Protein AF-A0A5N6U3B6-F1 (afdb_monomer)

Organism: Aspergillus avenaceus (NCBI:txid36643)

Radius of gyration: 24.46 Å; Cα contacts (8 Å, |Δi|>4): 211; chains: 1; bounding box: 60×45×74 Å

Secondary structure (DSSP, 8-state):
----SS--SPPP-SS-BSEEEEEEEEEEEEEEEE---STT---EEEEEEEEEEEEEEEE-B-B-HHHHHHHHHHHHHHHHHTTT--HHHHHHHHHHHHTTS--SHHHHHHTT-B-EEEEE---TTGGGS-SS--HHHHHHHHHTTSEEEEEPB--S--TTTTTHHHHHHHTTT-----------PPP-HHHHHHH-

Foldseek 3Di:
DPAPPDQQAADDFLADAAKGKDKDQDDKDKDWDFDPDDPPDGDIDIDIDSPDMDMDMDWGFYWDPVLVVVVVVLVVVLLVVCVPHDPVVSNVSSNVSCPVRDRDPLVCVVVRTGDWDKDQPDDPCPVVDDPDDDSVSSSVCCVVVRIPIHGHIHPDDDPCPPVVVVVVVVPPPDPDDDRDDPPPPPDDVVVVVVVD

Sequence (196 aa):
MAVKSRIEGRPLRKCPVLLRQTSFLALEETIQFRVDSVPGEDYSVTGRHKARFGEIKERGAAVTPKARELYDHLLAVCMTRTIGVDPKEVDAIVGDVLRQYPDDWRELRQQGLIDCEFRCIKRKGIDSLPRKGTPSLLEQLTAEGFVEATPVTYEDFLPSSAAGIFQSNLRAECQVETGLNLQHGNADPKGFERAS

Mean predicted aligned error: 12.91 Å

Solvent-accessible surface area (backbone atoms only — not comparable to full-atom values): 12235 Å² total; per-residue (Å²): 133,78,70,62,96,62,82,49,58,75,73,91,58,90,49,51,57,41,73,38,50,36,71,35,78,63,48,78,43,79,43,74,43,79,49,97,54,68,97,90,52,94,49,66,49,80,48,75,42,84,78,43,69,41,76,51,78,49,72,17,23,25,59,30,71,68,33,48,52,55,51,53,51,44,50,50,54,36,55,66,70,39,66,95,51,58,77,75,56,38,57,52,50,44,44,60,52,52,62,76,50,75,62,42,73,65,60,28,49,76,72,52,29,41,44,64,50,78,42,79,76,50,75,82,69,58,89,78,50,74,92,74,78,51,77,68,49,56,53,47,34,38,74,73,57,34,29,46,77,43,67,35,73,34,84,80,79,64,89,64,71,71,61,56,69,61,57,69,66,54,63,80,81,52,99,66,98,70,77,91,73,82,70,77,72,80,82,55,64,69,64,51,63,75,72,107

InterPro domains:
  IPR009770 2-oxoadipate dioxygenase/decarboxylase [PF07063] (1-169)
  IPR009770 2-oxoadipate dioxygenase/decarboxylase [SM01150] (1-170)

pLDDT: mean 74.29, std 18.75, range [26.7, 96.19]

Structure (mmCIF, N/CA/C/O backbone):
data_AF-A0A5N6U3B6-F1
#
_entry.id   AF-A0A5N6U3B6-F1
#
loop_
_atom_site.group_PDB
_atom_site.id
_atom_site.type_symbol
_atom_site.label_atom_id
_atom_site.label_alt_id
_atom_site.label_comp_id
_atom_site.label_asym_id
_atom_site.label_entity_id
_atom_site.label_seq_id
_atom_site.pdbx_PDB_ins_code
_atom_site.Cartn_x
_atom_site.Cartn_y
_atom_site.Cartn_z
_atom_site.occupancy
_atom_site.B_iso_or_equiv
_atom_site.auth_seq_id
_atom_site.auth_comp_id
_atom_site.auth_asym_id
_atom_site.auth_atom_id
_atom_site.pdbx_PDB_model_num
ATOM 1 N N . MET A 1 1 ? -2.921 3.520 -28.887 1.00 38.97 1 MET A N 1
ATOM 2 C CA . MET A 1 1 ? -2.077 3.424 -27.677 1.00 38.97 1 MET A CA 1
ATOM 3 C C . MET A 1 1 ? -1.724 1.964 -27.461 1.00 38.97 1 MET A C 1
ATOM 5 O O . MET A 1 1 ? -2.614 1.183 -27.157 1.00 38.97 1 MET A O 1
ATOM 9 N N . ALA A 1 2 ? -0.469 1.576 -27.692 1.00 33.97 2 ALA A N 1
ATOM 10 C CA . ALA A 1 2 ? 0.001 0.240 -27.341 1.00 33.97 2 ALA A CA 1
ATOM 11 C C . ALA A 1 2 ? 0.355 0.249 -25.848 1.00 33.97 2 ALA A C 1
ATOM 13 O O . ALA A 1 2 ? 1.408 0.742 -25.451 1.00 33.97 2 ALA A O 1
ATOM 14 N N . VAL A 1 3 ? -0.577 -0.210 -25.016 1.00 35.28 3 VAL A N 1
ATOM 15 C CA . VAL A 1 3 ? -0.338 -0.406 -23.583 1.00 35.28 3 VAL A CA 1
ATOM 16 C C . VAL A 1 3 ? 0.552 -1.641 -23.450 1.00 35.28 3 VAL A C 1
ATOM 18 O O . VAL A 1 3 ? 0.245 -2.677 -24.042 1.00 35.28 3 VAL A O 1
ATOM 21 N N . LYS A 1 4 ? 1.679 -1.536 -22.729 1.00 41.84 4 LYS A N 1
ATOM 22 C CA . LYS A 1 4 ? 2.507 -2.707 -22.393 1.00 41.84 4 LYS A CA 1
ATOM 23 C C . LYS A 1 4 ? 1.590 -3.770 -21.777 1.00 41.84 4 LYS A C 1
ATOM 25 O O . LYS A 1 4 ? 0.790 -3.466 -20.901 1.00 41.84 4 LYS A O 1
ATOM 30 N N . SER A 1 5 ? 1.711 -5.014 -22.228 1.00 39.12 5 SER A N 1
ATOM 31 C CA . SER A 1 5 ? 0.836 -6.143 -21.872 1.00 39.12 5 SER A CA 1
ATOM 32 C C . SER A 1 5 ? 0.892 -6.571 -20.399 1.00 39.12 5 SER A C 1
ATOM 34 O O . SER A 1 5 ? 0.280 -7.571 -20.032 1.00 39.12 5 SER A O 1
ATOM 36 N N . ARG A 1 6 ? 1.628 -5.848 -19.551 1.00 46.31 6 ARG A N 1
ATOM 37 C CA . ARG A 1 6 ? 1.833 -6.176 -18.146 1.00 46.31 6 ARG A CA 1
ATOM 38 C C . ARG A 1 6 ? 1.572 -4.936 -17.302 1.00 46.31 6 ARG A C 1
ATOM 40 O O . ARG A 1 6 ? 2.293 -3.950 -17.419 1.00 46.31 6 ARG A O 1
ATOM 47 N N . ILE A 1 7 ? 0.533 -5.000 -16.469 1.00 50.19 7 ILE A N 1
ATOM 48 C CA . ILE A 1 7 ? 0.328 -4.037 -15.387 1.00 50.19 7 ILE A CA 1
ATOM 49 C C . ILE A 1 7 ? 1.425 -4.338 -14.371 1.00 50.19 7 ILE A C 1
ATOM 51 O O . ILE A 1 7 ? 1.348 -5.317 -13.632 1.00 50.19 7 ILE A O 1
ATOM 55 N N . GLU A 1 8 ? 2.486 -3.540 -14.391 1.00 48.75 8 GLU A N 1
ATOM 56 C CA . GLU A 1 8 ? 3.484 -3.573 -13.332 1.00 48.75 8 GLU A CA 1
ATOM 57 C C . GLU A 1 8 ? 2.790 -3.111 -12.046 1.00 48.75 8 GLU A C 1
ATOM 59 O O . GLU A 1 8 ? 2.158 -2.058 -12.003 1.00 48.75 8 GLU A O 1
ATOM 64 N N . GLY A 1 9 ? 2.807 -3.942 -11.008 1.00 51.03 9 GLY A N 1
ATOM 65 C CA . GLY A 1 9 ? 2.191 -3.598 -9.735 1.00 51.03 9 GLY A CA 1
ATOM 66 C C . GLY A 1 9 ? 1.574 -4.787 -9.021 1.00 51.03 9 GLY A C 1
ATOM 67 O O . GLY A 1 9 ? 1.361 -5.858 -9.578 1.00 51.03 9 GLY A O 1
ATOM 68 N N . ARG A 1 10 ? 1.293 -4.576 -7.738 1.00 60.94 10 ARG A N 1
ATOM 69 C CA . ARG A 1 10 ? 0.672 -5.575 -6.865 1.00 60.94 10 ARG A CA 1
ATOM 70 C C . ARG A 1 10 ? -0.648 -6.094 -7.438 1.00 60.94 10 ARG A C 1
ATOM 72 O O . ARG A 1 10 ? -1.320 -5.331 -8.139 1.00 60.94 10 ARG A O 1
ATOM 79 N N . PRO A 1 11 ? -1.063 -7.323 -7.091 1.00 69.94 11 PRO A N 1
ATOM 80 C CA . PRO A 1 11 ? -2.419 -7.789 -7.352 1.00 69.94 11 PRO A CA 1
ATOM 81 C C . PRO A 1 11 ? -3.445 -6.807 -6.772 1.00 69.94 11 PRO A C 1
ATOM 83 O O . PRO A 1 11 ? -3.157 -6.070 -5.824 1.00 69.94 11 PRO A O 1
ATOM 86 N N . LEU A 1 12 ? -4.636 -6.782 -7.371 1.00 79.12 12 LEU A N 1
ATOM 87 C CA . LEU A 1 12 ? -5.741 -5.962 -6.884 1.00 79.12 12 LEU A CA 1
ATOM 88 C C . LEU A 1 12 ? -6.106 -6.387 -5.452 1.00 79.12 12 LEU A C 1
ATOM 90 O O . LEU A 1 12 ? -6.156 -7.580 -5.151 1.00 79.12 12 LEU A O 1
ATOM 94 N N . ARG A 1 13 ? -6.352 -5.407 -4.584 1.00 85.81 13 ARG A N 1
ATOM 95 C CA . ARG A 1 13 ? -6.681 -5.593 -3.166 1.00 85.81 13 ARG A CA 1
ATOM 96 C C . ARG A 1 13 ? -7.999 -4.904 -2.847 1.00 85.81 13 ARG A C 1
ATOM 98 O O . ARG A 1 13 ? -8.288 -3.862 -3.432 1.00 85.81 13 ARG A O 1
ATOM 105 N N . LYS A 1 14 ? -8.772 -5.452 -1.910 1.00 90.94 14 LYS A N 1
ATOM 106 C CA . LYS A 1 14 ? -9.973 -4.788 -1.378 1.00 90.94 14 LYS A CA 1
ATOM 107 C C . LYS A 1 14 ? -9.605 -3.556 -0.560 1.00 90.94 14 LYS A C 1
ATOM 109 O O . LYS A 1 14 ? -10.331 -2.567 -0.598 1.00 90.94 14 LYS A O 1
ATOM 114 N N . CYS A 1 15 ? -8.474 -3.621 0.140 1.00 92.69 15 CYS A N 1
ATOM 115 C CA . CYS A 1 15 ? -7.907 -2.530 0.915 1.00 92.69 15 CYS A CA 1
ATOM 116 C C . CYS A 1 15 ? -6.560 -2.122 0.291 1.00 92.69 15 CYS A C 1
ATOM 118 O O . CYS A 1 15 ? -5.513 -2.674 0.656 1.00 92.69 15 CYS A O 1
ATOM 120 N N . PRO A 1 16 ? -6.548 -1.199 -0.693 1.00 92.06 16 PRO A N 1
ATOM 121 C CA . PRO A 1 16 ? -5.307 -0.706 -1.275 1.00 92.06 16 PRO A CA 1
ATOM 122 C C . PRO A 1 16 ? -4.440 -0.031 -0.207 1.00 92.06 16 PRO A C 1
ATOM 124 O O . PRO A 1 16 ? -4.918 0.811 0.546 1.00 92.06 16 PRO A O 1
ATOM 127 N N . VAL A 1 17 ? -3.150 -0.361 -0.172 1.00 91.50 17 VAL A N 1
ATOM 128 C CA . VAL A 1 17 ? -2.141 0.246 0.719 1.00 91.50 17 VAL A CA 1
ATOM 129 C C . VAL A 1 17 ? -0.970 0.754 -0.115 1.00 91.50 17 VAL A C 1
ATOM 131 O O . VAL A 1 17 ? -0.696 0.171 -1.161 1.00 91.50 17 VAL A O 1
ATOM 134 N N . LEU A 1 18 ? -0.231 1.774 0.318 1.00 90.12 18 LEU A N 1
ATOM 135 C CA . LEU A 1 18 ? 0.862 2.411 -0.435 1.00 90.12 18 LEU A CA 1
ATOM 136 C C . LEU A 1 18 ? 0.406 2.892 -1.833 1.00 90.12 18 LEU A C 1
ATOM 138 O O . LEU A 1 18 ? -0.645 3.503 -1.971 1.00 90.12 18 LEU A O 1
ATOM 142 N N . LEU A 1 19 ? 1.183 2.608 -2.882 1.00 86.75 19 LEU A N 1
ATOM 143 C CA . LEU A 1 19 ? 0.948 3.053 -4.256 1.00 86.75 19 LEU A CA 1
ATOM 144 C C . LEU A 1 19 ? 1.057 1.883 -5.248 1.00 86.75 19 LEU A C 1
ATOM 146 O O . LEU A 1 19 ? 1.952 1.042 -5.131 1.00 86.75 19 LEU A O 1
ATOM 150 N N . ARG A 1 20 ? 0.177 1.804 -6.244 1.00 81.88 20 ARG A N 1
ATOM 151 C CA . ARG A 1 20 ? 0.368 0.963 -7.439 1.00 81.88 20 ARG A CA 1
ATOM 152 C C . ARG A 1 20 ? 0.643 1.881 -8.618 1.00 81.88 20 ARG A C 1
ATOM 154 O O . ARG A 1 20 ? -0.017 2.906 -8.751 1.00 81.88 20 ARG A O 1
ATOM 161 N N . GLN A 1 21 ? 1.616 1.538 -9.452 1.00 75.31 21 GLN A N 1
ATOM 162 C CA . GLN A 1 21 ? 1.947 2.359 -10.608 1.00 75.31 21 GLN A CA 1
ATOM 163 C C . GLN A 1 21 ? 2.431 1.505 -11.770 1.00 75.31 21 GLN A C 1
ATOM 165 O O . GLN A 1 21 ? 3.143 0.529 -11.552 1.00 75.31 21 GLN A O 1
ATOM 170 N N . THR A 1 22 ? 2.082 1.909 -12.987 1.00 69.81 22 THR A N 1
ATOM 171 C CA . THR A 1 22 ? 2.588 1.291 -14.215 1.00 69.81 22 THR A CA 1
ATOM 172 C C . THR A 1 22 ? 2.979 2.367 -15.218 1.00 69.81 22 THR A C 1
ATOM 174 O O . THR A 1 22 ? 2.373 3.441 -15.272 1.00 69.81 22 THR A O 1
ATOM 177 N N . SER A 1 23 ? 3.996 2.066 -16.024 1.00 70.62 23 SER A N 1
ATOM 178 C CA . SER A 1 23 ? 4.506 2.958 -17.065 1.00 70.62 23 SER A CA 1
ATOM 179 C C . SER A 1 23 ? 4.053 2.521 -18.459 1.00 70.62 23 SER A C 1
ATOM 181 O O . SER A 1 23 ? 3.777 1.345 -18.713 1.00 70.62 23 SER A O 1
ATOM 183 N N . PHE A 1 24 ? 3.987 3.465 -19.393 1.00 68.50 24 PHE A N 1
ATOM 184 C CA . PHE A 1 24 ? 3.742 3.194 -20.807 1.00 68.50 24 PHE A CA 1
ATOM 185 C C . PHE A 1 24 ? 4.576 4.123 -21.690 1.00 68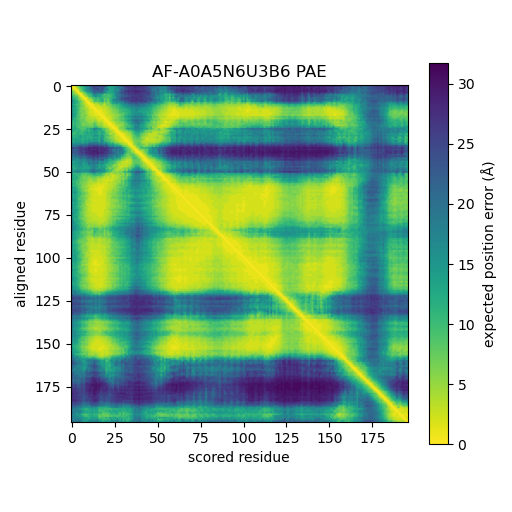.50 24 PHE A C 1
ATOM 187 O O . PHE A 1 24 ? 4.946 5.227 -21.288 1.00 68.50 24 PHE A O 1
ATOM 194 N N . LEU A 1 25 ? 4.889 3.671 -22.907 1.00 65.75 25 LEU A N 1
ATOM 195 C CA . LEU A 1 25 ? 5.570 4.509 -23.891 1.00 65.75 25 LEU A CA 1
ATOM 196 C C . LEU A 1 25 ? 4.601 5.606 -24.341 1.00 65.75 25 LEU A C 1
ATOM 198 O O . LEU A 1 25 ? 3.570 5.303 -24.944 1.00 65.75 25 LEU A O 1
ATOM 202 N N . ALA A 1 26 ? 4.913 6.861 -24.019 1.00 65.06 26 ALA A N 1
ATOM 203 C CA . ALA A 1 26 ? 4.040 7.985 -24.332 1.00 65.06 26 ALA A CA 1
ATOM 204 C C . ALA A 1 26 ? 4.321 8.542 -25.730 1.00 65.06 26 ALA A C 1
ATOM 206 O O . ALA A 1 26 ? 3.384 8.741 -26.501 1.00 65.06 26 ALA A O 1
ATOM 207 N N . LEU A 1 27 ? 5.593 8.781 -26.067 1.00 69.00 27 LEU A N 1
ATOM 208 C CA . LEU A 1 27 ? 5.967 9.369 -27.352 1.00 69.00 27 LEU A CA 1
ATOM 209 C C . LEU A 1 27 ? 7.404 8.999 -27.750 1.00 69.00 27 LEU A C 1
ATOM 211 O O . LEU A 1 27 ? 8.298 8.952 -26.904 1.00 69.00 27 LEU A O 1
ATOM 215 N N . GLU A 1 28 ? 7.616 8.747 -29.042 1.00 68.00 28 GLU A N 1
ATOM 216 C CA . GLU A 1 28 ? 8.945 8.602 -29.644 1.00 68.00 28 GLU A CA 1
ATOM 217 C C . GLU A 1 28 ? 9.358 9.958 -30.222 1.00 68.00 28 GLU A C 1
ATOM 219 O O . GLU A 1 28 ? 8.644 10.523 -31.051 1.00 68.00 28 GLU A O 1
ATOM 224 N N . GLU A 1 29 ? 10.473 10.508 -29.745 1.00 74.12 29 GLU A N 1
ATOM 225 C CA . GLU A 1 29 ? 10.947 11.833 -30.140 1.00 74.12 29 GLU A CA 1
ATOM 226 C C . GLU A 1 29 ? 12.098 11.726 -31.136 1.00 74.12 29 GLU A C 1
ATOM 228 O O . GLU A 1 29 ? 12.925 10.811 -31.101 1.00 74.12 29 GLU A O 1
ATOM 233 N N . THR A 1 30 ? 12.148 12.696 -32.041 1.00 78.62 30 THR A N 1
ATOM 234 C CA . THR A 1 30 ? 13.253 12.845 -32.986 1.00 78.62 30 THR A CA 1
ATOM 235 C C . THR A 1 30 ? 14.330 13.713 -32.345 1.00 78.62 30 THR A C 1
ATOM 237 O O . THR A 1 30 ? 14.025 14.786 -31.830 1.00 78.62 30 THR A O 1
ATOM 240 N N . ILE A 1 31 ? 15.583 13.262 -32.380 1.00 79.62 31 ILE A N 1
ATOM 241 C CA . ILE A 1 31 ? 16.741 14.006 -31.872 1.00 79.62 31 ILE A CA 1
ATOM 242 C C . ILE A 1 31 ? 17.658 14.318 -33.047 1.00 79.62 31 ILE A C 1
ATOM 244 O O . ILE A 1 31 ? 17.941 13.447 -33.864 1.00 79.62 31 ILE A O 1
ATOM 248 N N . GLN A 1 32 ? 18.141 15.552 -33.125 1.00 82.88 32 GLN A N 1
ATOM 249 C CA . GLN A 1 32 ? 19.131 15.948 -34.118 1.00 82.88 32 GLN A CA 1
ATOM 250 C C . GLN A 1 32 ? 20.505 16.059 -33.465 1.00 82.88 32 GLN A C 1
ATOM 252 O O . GLN A 1 32 ? 20.677 16.759 -32.469 1.00 82.88 32 GLN A O 1
ATOM 257 N N . PHE A 1 33 ? 21.481 15.375 -34.048 1.00 80.88 33 PHE A N 1
ATOM 258 C CA . PHE A 1 33 ? 22.885 15.496 -33.696 1.00 80.88 33 PHE A CA 1
ATOM 259 C C . PHE A 1 33 ? 23.545 16.435 -34.696 1.00 80.88 33 PHE A C 1
ATOM 261 O O . PHE A 1 33 ? 23.495 16.194 -35.903 1.00 80.88 33 PHE A O 1
ATOM 268 N N . ARG A 1 34 ? 24.166 17.505 -34.200 1.00 80.94 34 ARG A N 1
ATOM 269 C CA . ARG A 1 34 ? 25.084 18.295 -35.023 1.00 80.94 34 ARG A CA 1
ATOM 270 C C . ARG A 1 34 ? 26.359 17.491 -35.206 1.00 80.94 34 ARG A C 1
ATOM 272 O O . ARG A 1 34 ? 26.886 16.964 -34.227 1.00 80.94 34 ARG A O 1
ATOM 279 N N . VAL A 1 35 ? 26.811 17.370 -36.446 1.00 76.88 35 VAL A N 1
ATOM 280 C CA . VAL A 1 35 ? 28.077 16.716 -36.762 1.00 76.88 35 VAL A CA 1
ATOM 281 C C . VAL A 1 35 ? 29.033 17.801 -37.213 1.00 76.88 35 VAL A C 1
ATOM 283 O O . VAL A 1 35 ? 28.682 18.604 -38.073 1.00 76.88 35 VAL A O 1
ATOM 286 N N . ASP A 1 36 ? 30.233 17.817 -36.639 1.00 67.88 36 ASP A N 1
ATOM 287 C CA . ASP A 1 36 ? 31.310 18.665 -37.137 1.00 67.88 36 ASP A CA 1
ATOM 288 C C . ASP A 1 36 ? 31.745 18.126 -38.505 1.00 67.88 36 ASP A C 1
ATOM 290 O O . ASP A 1 36 ? 32.595 17.241 -38.619 1.00 67.88 36 ASP A O 1
ATOM 294 N N . SER A 1 37 ? 31.109 18.618 -39.561 1.00 64.06 37 SER A N 1
ATOM 295 C CA . SER A 1 37 ? 31.589 18.487 -40.932 1.00 64.06 37 SER A CA 1
ATOM 296 C C . SER A 1 37 ? 32.193 19.804 -41.416 1.00 64.06 37 SER A C 1
ATOM 298 O O . SER A 1 37 ? 32.061 20.842 -40.774 1.00 64.06 37 SER A O 1
ATOM 300 N N . VAL A 1 38 ? 32.928 19.701 -42.525 1.00 63.97 38 VAL A N 1
ATOM 301 C CA . VAL A 1 38 ? 33.752 20.723 -43.193 1.00 63.97 38 VAL A CA 1
ATOM 302 C C . VAL A 1 38 ? 33.249 22.171 -42.986 1.00 63.97 38 VAL A C 1
ATOM 304 O O . VAL A 1 38 ? 32.048 22.413 -43.119 1.00 63.97 38 VAL A O 1
ATOM 307 N N . PRO A 1 39 ? 34.140 23.155 -42.712 1.00 57.56 39 PRO A N 1
ATOM 308 C CA . PRO A 1 39 ? 33.737 24.533 -42.430 1.00 57.56 39 PRO A CA 1
ATOM 309 C C . PRO A 1 39 ? 32.839 25.104 -43.534 1.00 57.56 39 PRO A C 1
ATOM 311 O O . PRO A 1 39 ? 33.288 25.274 -44.666 1.00 57.56 39 PRO A O 1
ATOM 314 N N . GLY A 1 40 ? 31.587 25.421 -43.192 1.00 60.44 40 GLY A N 1
ATOM 315 C CA . GLY A 1 40 ? 30.632 26.070 -44.096 1.00 60.44 40 GLY A CA 1
ATOM 316 C C . GLY A 1 40 ? 29.338 25.300 -44.371 1.00 60.44 40 GLY A C 1
ATOM 317 O O . GLY A 1 40 ? 28.420 25.902 -44.921 1.00 60.44 40 GLY A O 1
ATOM 318 N N . GLU A 1 41 ? 29.217 24.033 -43.959 1.00 58.78 41 GLU A N 1
ATOM 319 C CA . GLU A 1 41 ? 27.975 23.260 -44.108 1.00 58.78 41 GLU A CA 1
ATOM 320 C C . GLU A 1 41 ? 27.433 22.781 -42.756 1.00 58.78 41 GLU A C 1
ATOM 322 O O . GLU A 1 41 ? 28.069 22.010 -42.038 1.00 58.78 41 GLU A O 1
ATOM 327 N N . ASP A 1 42 ? 26.227 23.244 -42.420 1.00 60.72 42 ASP A N 1
ATOM 328 C CA . ASP A 1 42 ? 25.508 22.891 -41.195 1.00 60.72 42 ASP A CA 1
ATOM 329 C C . ASP A 1 42 ? 24.818 21.525 -41.399 1.00 60.72 42 ASP A C 1
ATOM 331 O O . ASP A 1 42 ? 23.644 21.435 -41.769 1.00 60.72 42 ASP A O 1
ATOM 335 N N . TYR A 1 43 ? 25.576 20.432 -41.255 1.00 66.88 43 TYR A N 1
ATOM 336 C CA . TYR A 1 43 ? 25.058 19.070 -41.411 1.00 66.88 43 TYR A CA 1
ATOM 337 C C . TYR A 1 43 ? 24.544 18.524 -40.072 1.00 66.88 43 TYR A C 1
ATOM 339 O O . TYR A 1 43 ? 25.267 18.440 -39.076 1.00 66.88 43 TYR A O 1
ATOM 347 N N . SER A 1 44 ? 23.276 18.109 -40.048 1.00 72.06 44 SER A N 1
ATOM 348 C CA . SER A 1 44 ? 22.662 17.464 -38.884 1.00 72.06 44 SER A CA 1
ATOM 349 C C . SER A 1 44 ? 22.210 16.046 -39.220 1.00 72.06 44 SER A C 1
ATOM 351 O O . SER A 1 44 ? 21.562 15.798 -40.237 1.00 72.06 44 SER A O 1
ATOM 353 N N . VAL A 1 45 ? 22.543 15.093 -38.348 1.00 78.94 45 VAL A N 1
ATOM 354 C CA . VAL A 1 45 ? 22.077 13.706 -38.439 1.00 78.94 45 VAL A CA 1
ATOM 355 C C . VAL A 1 45 ? 20.856 13.545 -37.550 1.00 78.94 45 VAL A C 1
ATOM 357 O O . VAL A 1 45 ? 20.879 13.866 -36.363 1.00 78.94 45 VAL A O 1
ATOM 360 N N . THR A 1 46 ? 19.775 13.025 -38.123 1.00 77.62 46 THR A N 1
ATOM 361 C CA . THR A 1 46 ? 18.528 12.788 -37.394 1.00 77.62 46 THR A CA 1
ATOM 362 C C . THR A 1 46 ? 18.508 11.373 -36.814 1.00 77.62 46 THR A C 1
ATOM 364 O O . THR A 1 46 ? 18.500 10.393 -37.556 1.00 77.62 46 THR A O 1
ATOM 367 N N . GLY A 1 47 ? 18.477 11.267 -35.488 1.00 74.94 47 GLY A N 1
ATOM 368 C CA . GLY A 1 47 ? 18.224 10.039 -34.735 1.00 74.94 47 GLY A CA 1
ATOM 369 C C . GLY A 1 47 ? 16.827 10.025 -34.104 1.00 74.94 47 GLY A C 1
ATOM 370 O O . GLY A 1 47 ? 16.100 11.020 -34.115 1.00 74.94 47 GLY A O 1
ATOM 371 N N . ARG A 1 48 ? 16.433 8.887 -33.528 1.00 71.44 48 ARG A N 1
ATOM 372 C CA . ARG A 1 48 ? 15.189 8.744 -32.754 1.00 71.44 48 ARG A CA 1
ATOM 373 C C . ARG A 1 48 ? 15.497 8.244 -31.352 1.00 71.44 48 ARG A C 1
ATOM 375 O O . ARG A 1 48 ? 16.379 7.408 -31.181 1.00 71.44 48 ARG A O 1
ATOM 382 N N . HIS A 1 49 ? 14.754 8.732 -30.365 1.00 69.12 49 HIS A N 1
ATOM 383 C CA . HIS A 1 49 ? 14.880 8.324 -28.973 1.00 69.12 49 HIS A CA 1
ATOM 384 C C . HIS A 1 49 ? 13.498 8.129 -28.344 1.00 69.12 49 HIS A C 1
ATOM 386 O O . HIS A 1 49 ? 12.608 8.977 -28.426 1.00 69.12 49 HIS A O 1
ATOM 392 N N . LYS A 1 50 ? 13.323 6.996 -27.664 1.00 63.94 50 LYS A N 1
ATOM 393 C CA . LYS A 1 50 ? 12.166 6.722 -26.806 1.00 63.94 50 LYS A CA 1
ATOM 394 C C . LYS A 1 50 ? 12.404 7.338 -25.427 1.00 63.94 50 LYS A C 1
ATOM 396 O O . LYS A 1 50 ? 12.740 6.638 -24.480 1.00 63.94 50 LYS A O 1
ATOM 401 N N . ALA A 1 51 ? 12.276 8.661 -25.349 1.00 62.03 51 ALA A N 1
ATOM 402 C CA . ALA A 1 51 ? 12.607 9.423 -24.146 1.00 62.03 51 ALA A CA 1
ATOM 403 C C . ALA A 1 51 ? 11.425 9.581 -23.177 1.00 62.03 51 ALA A C 1
ATOM 405 O O . ALA A 1 51 ? 11.622 9.686 -21.967 1.00 62.03 51 ALA A O 1
ATOM 406 N N . ARG A 1 52 ? 10.188 9.623 -23.697 1.00 67.38 52 ARG A N 1
ATOM 407 C CA . ARG A 1 52 ? 9.014 9.996 -22.902 1.00 67.38 52 ARG A CA 1
ATOM 408 C C . ARG A 1 52 ? 8.179 8.795 -22.494 1.00 67.38 52 ARG A C 1
ATOM 410 O O . ARG A 1 52 ? 7.553 8.128 -23.323 1.00 67.38 52 ARG A O 1
ATOM 417 N N . PHE A 1 53 ? 8.088 8.607 -21.184 1.00 69.62 53 PHE A N 1
ATOM 418 C CA . PHE A 1 53 ? 7.222 7.623 -20.553 1.00 69.62 53 PHE A CA 1
ATOM 419 C C . PHE A 1 53 ? 6.094 8.335 -19.818 1.00 69.62 53 PHE A C 1
ATOM 421 O O . PHE A 1 53 ? 6.317 9.321 -19.119 1.00 69.62 53 PHE A O 1
ATOM 428 N N . GLY A 1 54 ? 4.875 7.843 -20.015 1.00 68.44 54 GLY A N 1
ATOM 429 C CA . GLY A 1 54 ? 3.736 8.190 -19.181 1.00 68.44 54 GLY A CA 1
ATOM 430 C C . GLY A 1 54 ? 3.662 7.223 -18.008 1.00 68.44 54 GLY A C 1
ATOM 431 O O . GLY A 1 54 ? 4.049 6.059 -18.132 1.00 68.44 54 GLY A O 1
ATOM 432 N N . GLU A 1 55 ? 3.151 7.694 -16.877 1.00 75.06 55 GLU A N 1
ATOM 433 C CA . GLU A 1 55 ? 2.942 6.873 -15.691 1.00 75.06 55 GLU A CA 1
ATOM 434 C C . GLU A 1 55 ? 1.522 7.082 -15.168 1.00 75.06 55 GLU A C 1
ATOM 436 O O . GLU A 1 55 ? 1.020 8.207 -15.142 1.00 75.06 55 GLU A O 1
ATOM 441 N N . ILE A 1 56 ? 0.872 5.996 -14.758 1.00 77.12 56 ILE A N 1
ATOM 442 C CA . ILE A 1 56 ? -0.413 6.038 -14.062 1.00 77.12 56 ILE A CA 1
ATOM 443 C C . ILE A 1 56 ? -0.250 5.451 -12.665 1.00 77.12 56 ILE A C 1
ATOM 445 O O . ILE A 1 56 ? 0.449 4.453 -12.485 1.00 77.12 56 ILE A O 1
ATOM 449 N N . LYS A 1 57 ? -0.894 6.094 -11.687 1.00 82.69 57 LYS A N 1
ATOM 450 C CA . LYS A 1 57 ? -0.744 5.837 -10.254 1.00 82.69 57 LYS A CA 1
ATOM 451 C C . LYS A 1 57 ? -2.115 5.640 -9.602 1.00 82.69 57 LYS A C 1
ATOM 453 O O . LYS A 1 57 ? -3.032 6.418 -9.842 1.00 82.69 57 LYS A O 1
ATOM 458 N N . GLU A 1 58 ? -2.226 4.629 -8.750 1.00 85.25 58 GLU A N 1
ATOM 459 C CA . GLU A 1 58 ? -3.363 4.369 -7.863 1.00 85.25 58 GLU A CA 1
ATOM 460 C C . GLU A 1 58 ? -2.858 4.412 -6.416 1.00 85.25 58 GLU A C 1
ATOM 462 O O . GLU A 1 58 ? -2.030 3.587 -6.013 1.00 85.25 58 GLU A O 1
ATOM 467 N N . ARG A 1 59 ? -3.327 5.398 -5.643 1.00 90.25 59 ARG A N 1
ATOM 468 C CA . ARG A 1 59 ? -2.942 5.595 -4.239 1.00 90.25 59 ARG A CA 1
ATOM 469 C C . ARG A 1 59 ? -3.896 4.841 -3.312 1.00 90.25 59 ARG A C 1
ATOM 471 O O . ARG A 1 59 ? -5.109 4.901 -3.481 1.00 90.25 59 ARG A O 1
ATOM 478 N N . GLY A 1 60 ? -3.325 4.141 -2.340 1.00 92.56 60 GLY A N 1
ATOM 479 C CA . GLY A 1 60 ? -4.026 3.480 -1.246 1.00 92.56 60 GLY A CA 1
ATOM 480 C C . GLY A 1 60 ? -3.717 4.127 0.102 1.00 92.56 60 GLY A C 1
ATOM 481 O O . GLY A 1 60 ? -3.237 5.257 0.169 1.00 92.56 60 GLY A O 1
ATOM 482 N N . ALA A 1 61 ? -3.972 3.392 1.181 1.00 95.06 61 ALA A N 1
ATOM 483 C CA . ALA A 1 61 ? -3.722 3.846 2.541 1.00 95.06 61 ALA A CA 1
ATOM 484 C C . ALA A 1 61 ? -2.224 3.944 2.873 1.00 95.06 61 ALA A C 1
ATOM 486 O O . ALA A 1 61 ? -1.426 3.084 2.485 1.00 95.06 61 ALA A O 1
ATOM 487 N N . ALA A 1 62 ? -1.857 4.972 3.632 1.00 95.25 62 ALA A N 1
ATOM 488 C CA . ALA A 1 62 ? -0.574 5.103 4.294 1.00 95.25 62 ALA A CA 1
ATOM 489 C C . ALA A 1 62 ? -0.405 3.978 5.320 1.00 95.25 62 ALA A C 1
ATOM 491 O O . ALA A 1 62 ? -1.361 3.545 5.972 1.00 95.25 62 ALA A O 1
ATOM 492 N N . VAL A 1 63 ? 0.822 3.476 5.417 1.00 94.94 63 VAL A N 1
ATOM 493 C CA . VAL A 1 63 ? 1.156 2.323 6.250 1.00 94.94 63 VAL A CA 1
ATOM 494 C C . VAL A 1 63 ? 2.147 2.720 7.325 1.00 94.94 63 VAL A C 1
ATOM 496 O O . VAL A 1 63 ? 3.029 3.548 7.100 1.00 94.94 63 VAL A O 1
ATOM 499 N N . THR A 1 64 ? 2.046 2.056 8.468 1.00 95.75 64 THR A N 1
ATOM 500 C CA . THR A 1 64 ? 2.985 2.241 9.574 1.00 95.75 64 THR A CA 1
ATOM 501 C C . THR A 1 64 ? 4.352 1.616 9.253 1.00 95.75 64 THR A C 1
ATOM 503 O O . THR A 1 64 ? 4.450 0.765 8.361 1.00 95.75 64 THR A O 1
ATOM 506 N N . PRO A 1 65 ? 5.420 1.939 10.011 1.00 95.06 65 PRO A N 1
ATOM 507 C CA . PRO A 1 65 ? 6.719 1.280 9.853 1.00 95.06 65 PRO A CA 1
ATOM 508 C C . PRO A 1 65 ? 6.637 -0.251 9.948 1.00 95.06 65 PRO A C 1
ATOM 510 O O . PRO A 1 65 ? 7.191 -0.954 9.109 1.00 95.06 65 PRO A O 1
ATOM 513 N N . LYS A 1 66 ? 5.841 -0.776 10.889 1.00 95.12 66 LYS A N 1
ATOM 514 C CA . LYS A 1 66 ? 5.593 -2.219 11.047 1.00 95.12 66 LYS A CA 1
ATOM 515 C C . LYS A 1 66 ? 4.997 -2.843 9.783 1.00 95.12 66 LYS A C 1
ATOM 517 O O . LYS A 1 66 ? 5.403 -3.916 9.342 1.00 95.12 66 LYS A O 1
ATOM 522 N N . ALA A 1 67 ? 4.008 -2.179 9.197 1.00 94.06 67 ALA A N 1
ATOM 523 C CA . ALA A 1 67 ? 3.408 -2.631 7.954 1.00 94.06 67 ALA A CA 1
ATOM 524 C C . ALA A 1 67 ? 4.342 -2.507 6.760 1.00 94.06 67 ALA A C 1
ATOM 526 O O . ALA A 1 67 ? 4.261 -3.327 5.844 1.00 94.06 67 ALA A O 1
ATOM 527 N N . ARG A 1 68 ? 5.220 -1.503 6.764 1.00 91.62 68 ARG A N 1
ATOM 528 C CA . ARG A 1 68 ? 6.245 -1.349 5.742 1.00 91.62 68 ARG A CA 1
ATOM 529 C C . ARG A 1 68 ? 7.260 -2.488 5.799 1.00 91.62 68 ARG A C 1
ATOM 531 O O . ARG A 1 68 ? 7.544 -3.073 4.761 1.00 91.62 68 ARG A O 1
ATOM 538 N N . GLU A 1 69 ? 7.718 -2.862 6.988 1.00 92.38 69 GLU A N 1
ATOM 539 C CA . GLU A 1 69 ? 8.606 -4.012 7.193 1.00 92.38 69 GLU A CA 1
ATOM 540 C C . GLU A 1 69 ? 7.964 -5.323 6.727 1.00 92.38 69 GLU A C 1
ATOM 542 O O . GLU A 1 69 ? 8.581 -6.079 5.977 1.00 92.38 69 GLU A O 1
ATOM 547 N N . LEU A 1 70 ? 6.701 -5.573 7.103 1.00 93.56 70 LEU A N 1
ATOM 548 C CA . LEU A 1 70 ? 5.951 -6.741 6.626 1.00 93.56 70 LEU A CA 1
ATOM 549 C C . LEU A 1 70 ? 5.859 -6.749 5.097 1.00 93.56 70 LEU A C 1
ATOM 551 O O . LEU A 1 70 ? 6.048 -7.782 4.456 1.00 93.56 70 LEU A O 1
ATOM 555 N N . TYR A 1 71 ? 5.572 -5.591 4.510 1.00 90.00 71 TYR A N 1
ATOM 556 C CA . TYR A 1 71 ? 5.467 -5.439 3.070 1.00 90.00 71 TYR A CA 1
ATOM 557 C C . TYR A 1 71 ? 6.791 -5.741 2.354 1.00 90.00 71 TYR A C 1
ATOM 559 O O . TYR A 1 71 ? 6.816 -6.536 1.412 1.00 90.00 71 TYR A O 1
ATOM 567 N N . ASP A 1 72 ? 7.889 -5.146 2.817 1.00 88.44 72 ASP A N 1
ATOM 568 C CA . ASP A 1 72 ? 9.219 -5.338 2.239 1.00 88.44 72 ASP A CA 1
ATOM 569 C C . ASP A 1 72 ? 9.694 -6.790 2.404 1.00 88.44 72 ASP A C 1
ATOM 571 O O . ASP A 1 72 ? 10.263 -7.363 1.473 1.00 88.44 72 ASP A O 1
ATOM 575 N N . HIS A 1 73 ? 9.382 -7.427 3.537 1.00 90.81 73 HIS A N 1
ATOM 576 C CA . HIS A 1 73 ? 9.660 -8.843 3.763 1.00 90.81 73 HIS A CA 1
ATOM 577 C C . HIS A 1 73 ? 8.934 -9.742 2.753 1.00 90.81 73 HIS A C 1
ATOM 579 O O . HIS A 1 73 ? 9.562 -10.585 2.111 1.00 90.81 73 HIS A O 1
ATOM 585 N N . LEU A 1 74 ? 7.626 -9.548 2.558 1.00 90.00 74 LEU A N 1
ATOM 586 C CA . LEU A 1 74 ? 6.856 -10.322 1.579 1.00 90.00 74 LEU A CA 1
ATOM 587 C C . LEU A 1 74 ? 7.358 -10.086 0.150 1.00 90.00 74 LEU A C 1
ATOM 589 O O . LEU A 1 74 ? 7.430 -11.028 -0.637 1.00 90.00 74 LEU A O 1
ATOM 593 N N . LEU A 1 75 ? 7.756 -8.855 -0.182 1.00 86.44 75 LEU A N 1
ATOM 594 C CA . LEU A 1 75 ? 8.347 -8.549 -1.481 1.00 86.44 75 LEU A CA 1
ATOM 595 C C . LEU A 1 75 ? 9.688 -9.272 -1.682 1.00 86.44 75 LEU A C 1
ATOM 597 O O . LEU A 1 75 ? 9.927 -9.805 -2.764 1.00 86.44 75 LEU A O 1
ATOM 601 N N . ALA A 1 76 ? 10.532 -9.354 -0.653 1.00 85.94 76 ALA A N 1
ATOM 602 C CA . ALA A 1 76 ? 11.771 -10.127 -0.705 1.00 85.94 76 ALA A CA 1
ATOM 603 C C . ALA A 1 76 ? 11.497 -11.626 -0.923 1.00 85.94 76 ALA A C 1
ATOM 605 O O . ALA A 1 76 ? 12.131 -12.248 -1.775 1.00 85.94 76 ALA A O 1
ATOM 606 N N . VAL A 1 77 ? 10.495 -12.190 -0.238 1.00 88.38 77 VAL A N 1
ATOM 607 C CA . VAL A 1 77 ? 10.056 -13.583 -0.440 1.00 88.38 77 VAL A CA 1
ATOM 608 C C . VAL A 1 77 ? 9.579 -13.816 -1.876 1.00 88.38 77 VAL A C 1
ATOM 610 O O . VAL A 1 77 ? 9.953 -14.822 -2.483 1.00 88.38 77 VAL A O 1
ATOM 613 N N . CYS A 1 78 ? 8.796 -12.892 -2.446 1.00 86.12 78 CYS A N 1
ATOM 614 C CA . CYS A 1 78 ? 8.410 -12.938 -3.859 1.00 86.12 78 CYS A CA 1
ATOM 615 C C . CYS A 1 78 ? 9.645 -12.979 -4.763 1.00 86.12 78 CYS A C 1
ATOM 617 O O . CYS A 1 78 ? 9.757 -13.870 -5.601 1.00 86.12 78 CYS A O 1
ATOM 619 N N . MET A 1 79 ? 10.596 -12.059 -4.565 1.00 82.38 79 MET A N 1
ATOM 620 C CA . MET A 1 79 ? 11.811 -11.990 -5.381 1.00 82.38 79 MET A CA 1
ATOM 621 C C . MET A 1 79 ? 12.562 -13.318 -5.362 1.00 82.38 79 MET A C 1
ATOM 623 O O . MET A 1 79 ? 12.834 -13.859 -6.427 1.00 82.38 79 MET A O 1
ATOM 627 N N . THR A 1 80 ? 12.799 -13.903 -4.185 1.00 85.88 80 THR A N 1
ATOM 628 C CA . THR A 1 80 ? 13.477 -15.201 -4.060 1.00 85.88 80 THR A CA 1
ATOM 629 C C . THR A 1 80 ? 12.721 -16.334 -4.757 1.00 85.88 80 THR A C 1
ATOM 631 O O . THR A 1 80 ? 13.341 -17.161 -5.417 1.00 85.88 80 THR A O 1
ATOM 634 N N . ARG A 1 81 ? 11.387 -16.379 -4.647 1.00 85.25 81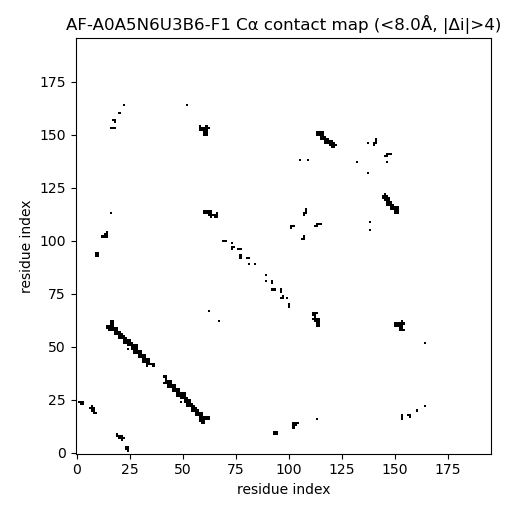 ARG A N 1
ATOM 635 C CA . ARG A 1 81 ? 10.568 -17.451 -5.246 1.00 85.25 81 ARG A CA 1
ATOM 636 C C . ARG A 1 81 ? 10.390 -17.334 -6.757 1.00 85.25 81 ARG A C 1
ATOM 638 O O . ARG A 1 81 ? 10.045 -18.318 -7.392 1.00 85.25 81 ARG A O 1
ATOM 645 N N . THR A 1 82 ? 10.597 -16.148 -7.319 1.00 82.19 82 THR A N 1
ATOM 646 C CA . THR A 1 82 ? 10.395 -15.873 -8.753 1.00 82.19 82 THR A CA 1
ATOM 647 C C . THR A 1 82 ? 11.666 -16.025 -9.593 1.00 82.19 82 THR A C 1
ATOM 649 O O . THR A 1 82 ? 11.621 -15.852 -10.811 1.00 82.19 82 THR A O 1
ATOM 652 N N . ILE A 1 83 ? 12.804 -16.367 -8.975 1.00 83.06 83 ILE A N 1
ATOM 653 C CA . ILE A 1 83 ? 14.073 -16.588 -9.680 1.00 83.06 83 ILE A CA 1
ATOM 654 C C . ILE A 1 83 ? 13.923 -17.771 -10.646 1.00 83.06 83 ILE A C 1
ATOM 656 O O . ILE A 1 83 ? 13.685 -18.896 -10.218 1.00 83.06 83 ILE A O 1
ATOM 660 N N . GLY A 1 84 ? 14.095 -17.516 -11.947 1.00 80.19 84 GLY A N 1
ATOM 661 C CA . GLY A 1 84 ? 14.056 -18.551 -12.989 1.00 80.19 84 GLY A CA 1
ATOM 662 C C . GLY A 1 84 ? 12.655 -19.058 -13.354 1.00 80.19 84 GLY A C 1
ATOM 663 O O . GLY A 1 84 ? 12.547 -20.070 -14.040 1.00 80.19 84 GLY A O 1
ATOM 664 N N . VAL A 1 85 ? 11.597 -18.374 -12.908 1.00 82.00 85 VAL A N 1
ATOM 665 C CA . VAL A 1 85 ? 10.196 -18.768 -13.128 1.00 82.00 85 VAL A CA 1
ATOM 666 C C . VAL A 1 85 ? 9.601 -18.067 -14.358 1.00 82.00 85 VAL A C 1
ATOM 668 O O . VAL A 1 85 ? 9.938 -16.916 -14.651 1.00 82.00 85 VAL A O 1
ATOM 671 N N . ASP A 1 86 ? 8.694 -18.744 -15.072 1.00 79.75 86 ASP A N 1
ATOM 672 C CA . ASP A 1 86 ? 7.982 -18.174 -16.224 1.00 79.75 86 ASP A CA 1
ATOM 673 C C . ASP A 1 86 ? 7.144 -16.942 -15.816 1.00 79.75 86 ASP A C 1
ATOM 675 O O . ASP A 1 86 ? 6.515 -16.946 -14.752 1.00 79.75 86 ASP A O 1
ATOM 679 N N . PRO A 1 87 ? 7.066 -15.883 -16.647 1.00 73.06 87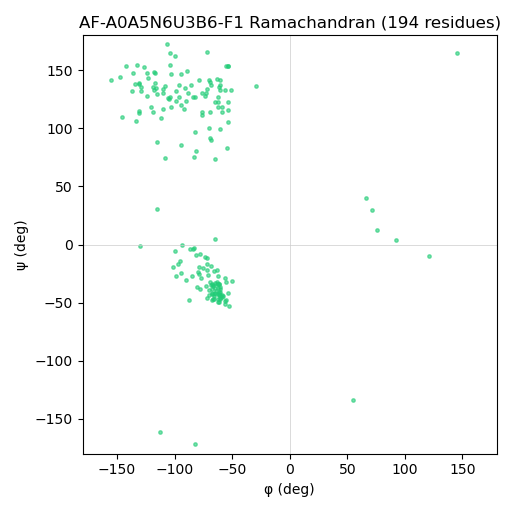 PRO A N 1
ATOM 680 C CA . PRO A 1 87 ? 6.313 -14.672 -16.326 1.00 73.06 87 PRO A CA 1
ATOM 681 C C . PRO A 1 87 ? 4.864 -14.886 -15.862 1.00 73.06 87 PRO A C 1
ATOM 683 O O . PRO A 1 87 ? 4.386 -14.088 -15.058 1.00 73.06 87 PRO A O 1
ATOM 686 N N . LYS A 1 88 ? 4.165 -15.928 -16.336 1.00 74.94 88 LYS A N 1
ATOM 687 C CA . LYS A 1 88 ? 2.784 -16.224 -15.908 1.00 74.94 88 LYS A CA 1
ATOM 688 C C . LYS A 1 88 ? 2.711 -16.790 -14.492 1.00 74.94 88 LYS A C 1
ATOM 690 O O . LYS A 1 88 ? 1.776 -16.493 -13.754 1.00 74.94 88 LYS A O 1
ATOM 695 N N . GLU A 1 89 ? 3.695 -17.595 -14.113 1.00 80.31 89 GLU A N 1
ATOM 696 C CA . GLU A 1 89 ? 3.785 -18.197 -12.783 1.00 80.31 89 GLU A CA 1
ATOM 697 C C . GLU A 1 89 ? 4.277 -17.182 -11.744 1.00 80.31 89 GLU A C 1
ATOM 699 O O . GLU A 1 89 ? 3.851 -17.226 -10.591 1.00 80.31 89 GLU A O 1
ATOM 704 N N . VAL A 1 90 ? 5.085 -16.199 -12.161 1.00 80.50 90 VAL A N 1
ATOM 705 C CA . VAL A 1 90 ? 5.506 -15.074 -11.310 1.00 80.50 90 VAL A CA 1
ATOM 706 C C . VAL A 1 90 ? 4.304 -14.339 -10.720 1.00 80.50 90 VAL A C 1
ATOM 708 O O . VAL A 1 90 ? 4.269 -14.098 -9.514 1.00 80.50 90 VAL A O 1
ATOM 711 N N . ASP A 1 91 ? 3.308 -14.006 -11.542 1.00 79.44 91 ASP A N 1
ATOM 712 C CA . ASP A 1 91 ? 2.141 -13.248 -11.082 1.00 79.44 91 ASP A CA 1
ATOM 713 C C . ASP A 1 91 ? 1.296 -14.065 -10.082 1.00 79.44 91 ASP A C 1
ATOM 715 O O . ASP A 1 91 ? 0.7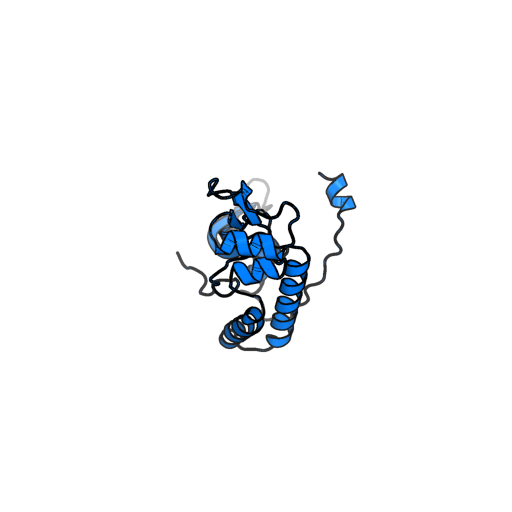93 -13.512 -9.100 1.00 79.44 91 ASP A O 1
ATOM 719 N N . ALA A 1 92 ? 1.207 -15.388 -10.269 1.00 84.31 92 ALA A N 1
ATOM 720 C CA . ALA A 1 92 ? 0.546 -16.292 -9.326 1.00 84.31 92 ALA A CA 1
ATOM 721 C C . ALA A 1 92 ? 1.296 -16.374 -7.984 1.00 84.31 92 ALA A C 1
ATOM 723 O O . ALA A 1 92 ? 0.686 -16.195 -6.930 1.00 84.31 92 ALA A O 1
ATOM 724 N N . ILE A 1 93 ? 2.623 -16.547 -8.014 1.00 85.31 93 ILE A N 1
ATOM 725 C CA . ILE A 1 93 ? 3.473 -16.591 -6.812 1.00 85.31 93 ILE A CA 1
ATOM 726 C C . ILE A 1 93 ? 3.377 -15.280 -6.031 1.00 85.31 93 ILE A C 1
ATOM 728 O O . ILE A 1 93 ? 3.214 -15.296 -4.810 1.00 85.31 93 ILE A O 1
ATOM 732 N N . VAL A 1 94 ? 3.461 -14.140 -6.722 1.00 85.12 94 VAL A N 1
ATOM 733 C CA . VAL A 1 94 ? 3.328 -12.813 -6.106 1.00 85.12 94 VAL A CA 1
ATOM 734 C C . VAL A 1 94 ? 1.946 -12.653 -5.480 1.00 85.12 94 VAL A C 1
ATOM 736 O O . VAL A 1 94 ? 1.839 -12.169 -4.35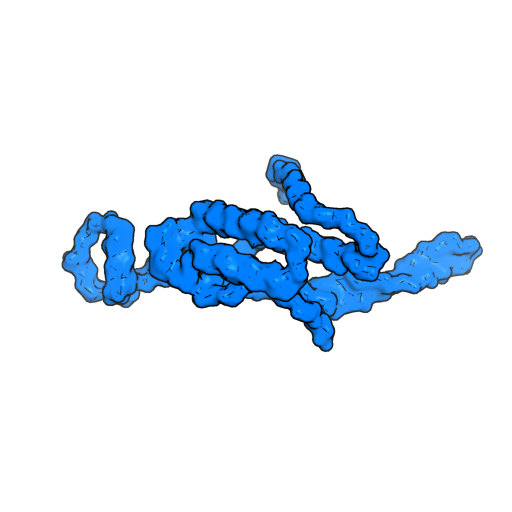1 1.00 85.12 94 VAL A O 1
ATOM 739 N N . GLY A 1 95 ? 0.899 -13.095 -6.181 1.00 85.38 95 GLY A N 1
ATOM 740 C CA . GLY A 1 95 ? -0.459 -13.170 -5.656 1.00 85.38 95 GLY A CA 1
ATOM 741 C C . GLY A 1 95 ? -0.524 -13.941 -4.342 1.00 85.38 95 GLY A C 1
ATOM 742 O O . GLY A 1 95 ? -1.007 -13.413 -3.345 1.00 85.38 95 GLY A O 1
ATOM 743 N N . ASP A 1 96 ? 0.010 -15.159 -4.320 1.00 89.12 96 ASP A N 1
ATOM 744 C CA . ASP A 1 96 ? -0.052 -16.066 -3.173 1.00 89.12 96 ASP A CA 1
ATOM 745 C C . ASP A 1 96 ? 0.750 -15.580 -1.970 1.00 89.12 96 ASP A C 1
ATOM 747 O O . ASP A 1 96 ? 0.263 -15.633 -0.840 1.00 89.12 96 ASP A O 1
ATOM 751 N N . VAL A 1 97 ? 1.957 -15.059 -2.187 1.00 89.50 97 VAL A N 1
ATOM 752 C CA . VAL A 1 97 ? 2.777 -14.515 -1.099 1.00 89.50 97 VAL A CA 1
ATOM 753 C C . VAL A 1 97 ? 2.111 -13.274 -0.500 1.00 89.50 97 VAL A C 1
ATOM 755 O O . VAL A 1 97 ? 2.024 -13.159 0.722 1.00 89.50 97 VAL A O 1
ATOM 758 N N . LEU A 1 98 ? 1.564 -12.377 -1.327 1.00 88.88 98 LEU A N 1
ATOM 759 C CA . LEU A 1 98 ? 0.923 -11.147 -0.850 1.00 88.88 98 LEU A CA 1
ATOM 760 C C . LEU A 1 98 ? -0.449 -11.359 -0.193 1.00 88.88 98 LEU A C 1
ATOM 762 O O . LEU A 1 98 ? -0.939 -10.435 0.463 1.00 88.88 98 LEU A O 1
ATOM 766 N N . ARG A 1 99 ? -1.052 -12.554 -0.290 1.00 90.69 99 ARG A N 1
ATOM 767 C CA . ARG A 1 99 ? -2.227 -12.920 0.528 1.00 90.69 99 ARG A CA 1
ATOM 768 C C . ARG A 1 99 ? -1.918 -12.947 2.025 1.00 90.69 99 ARG A C 1
ATOM 770 O O . ARG A 1 99 ? -2.840 -12.822 2.819 1.00 90.69 99 ARG A O 1
ATOM 777 N N . GLN A 1 100 ? -0.648 -13.089 2.412 1.00 91.69 100 GLN A N 1
ATOM 778 C CA . GLN A 1 100 ? -0.227 -13.020 3.817 1.00 91.69 100 GLN A CA 1
ATOM 779 C C . GLN A 1 100 ? -0.362 -11.610 4.404 1.00 91.69 100 GLN A C 1
ATOM 781 O O . GLN A 1 100 ? -0.372 -11.447 5.620 1.00 91.69 100 GLN A O 1
ATOM 786 N N . TYR A 1 101 ? -0.464 -10.586 3.554 1.00 92.88 101 TYR A N 1
ATOM 787 C CA . TYR A 1 101 ? -0.758 -9.232 3.994 1.00 92.88 101 TYR A CA 1
ATOM 788 C C . TYR A 1 101 ? -2.280 -9.084 4.198 1.00 92.88 101 TYR A C 1
ATOM 790 O O . TYR A 1 101 ? -3.016 -9.352 3.240 1.00 92.88 101 TYR A O 1
ATOM 798 N N . PRO A 1 102 ? -2.772 -8.625 5.366 1.00 94.88 102 PRO A N 1
ATOM 799 C CA . PRO A 1 102 ? -4.207 -8.475 5.640 1.00 94.88 102 PRO A CA 1
ATOM 800 C C . PRO A 1 102 ? -4.944 -7.585 4.631 1.00 94.88 102 PRO A C 1
ATOM 802 O O . PRO A 1 102 ? -4.469 -6.503 4.289 1.00 94.88 102 PRO A O 1
ATOM 805 N N . ASP A 1 103 ? -6.101 -8.027 4.129 1.00 95.00 103 ASP A N 1
ATOM 806 C CA . ASP A 1 103 ? -6.904 -7.302 3.120 1.00 95.00 103 ASP A CA 1
ATOM 807 C C . ASP A 1 103 ? -8.277 -6.851 3.644 1.00 95.00 103 ASP A C 1
ATOM 809 O O . ASP A 1 103 ? -9.253 -6.762 2.897 1.00 95.00 103 ASP A O 1
ATOM 813 N N . ASP A 1 104 ? -8.345 -6.576 4.945 1.00 94.81 104 ASP A N 1
ATOM 814 C CA . ASP A 1 104 ? -9.528 -6.079 5.640 1.00 94.81 104 ASP A CA 1
ATOM 815 C C . ASP A 1 104 ? -9.176 -4.842 6.480 1.00 94.81 104 ASP A C 1
ATOM 817 O O . ASP A 1 104 ? -8.196 -4.838 7.228 1.00 94.81 104 ASP A O 1
ATOM 821 N N . TRP A 1 105 ? -9.977 -3.777 6.369 1.00 93.50 105 TRP A N 1
ATOM 822 C CA . TRP A 1 105 ? -9.702 -2.507 7.047 1.00 93.50 105 TRP A CA 1
ATOM 823 C C . TRP A 1 105 ? -9.679 -2.633 8.569 1.00 93.50 105 TRP A C 1
ATOM 825 O O . TRP A 1 105 ? -8.919 -1.925 9.229 1.00 93.50 105 TRP A O 1
ATOM 835 N N . ARG A 1 106 ? -10.502 -3.513 9.146 1.00 92.12 106 ARG A N 1
ATOM 836 C CA . ARG A 1 106 ? -10.531 -3.737 10.591 1.00 92.12 106 ARG A CA 1
ATOM 837 C C . ARG A 1 106 ? -9.283 -4.487 11.031 1.00 92.12 106 ARG A C 1
ATOM 839 O O . ARG A 1 106 ? -8.647 -4.064 11.990 1.00 92.12 106 ARG A O 1
ATOM 846 N N . GLU A 1 107 ? -8.897 -5.542 10.322 1.00 93.69 107 GLU A N 1
ATOM 847 C CA . GLU A 1 107 ? -7.674 -6.289 10.629 1.00 93.69 107 GLU A CA 1
ATOM 848 C C . GLU A 1 107 ? -6.419 -5.409 10.505 1.00 93.69 107 GLU A C 1
ATOM 850 O O . GLU A 1 107 ? -5.573 -5.401 11.402 1.00 93.69 107 GLU A O 1
ATOM 855 N N . LEU A 1 108 ? -6.338 -4.596 9.446 1.00 94.44 108 LEU A N 1
ATOM 856 C CA . LEU A 1 108 ? -5.244 -3.647 9.236 1.00 94.44 108 LEU A CA 1
ATOM 857 C C . LEU A 1 108 ? -5.123 -2.641 10.388 1.00 94.44 108 LEU A C 1
ATOM 859 O O . LEU A 1 108 ? -4.017 -2.398 10.870 1.00 94.44 108 LEU A O 1
ATOM 863 N N . ARG A 1 109 ? -6.240 -2.089 10.878 1.00 93.50 109 ARG A N 1
ATOM 864 C CA . ARG A 1 109 ? -6.230 -1.189 12.044 1.00 93.50 109 ARG A CA 1
ATOM 865 C C . ARG A 1 109 ? -5.843 -1.909 13.330 1.00 93.50 109 ARG A C 1
ATOM 867 O O . ARG A 1 109 ? -4.969 -1.434 14.048 1.00 93.50 109 ARG A O 1
ATOM 874 N N . GLN A 1 110 ? -6.442 -3.068 13.602 1.00 91.50 110 GLN A N 1
ATOM 875 C CA . GLN A 1 110 ? -6.192 -3.838 14.826 1.00 91.50 110 GLN A CA 1
ATOM 876 C C . GLN A 1 110 ? -4.732 -4.264 14.966 1.00 91.50 110 GLN A C 1
ATOM 878 O O . GLN A 1 110 ? -4.184 -4.261 16.068 1.00 91.50 110 GLN A O 1
ATOM 883 N N . GLN A 1 111 ? -4.086 -4.603 13.851 1.00 93.38 111 GLN A N 1
ATOM 884 C CA . GLN A 1 111 ? -2.673 -4.965 13.831 1.00 93.38 111 GLN A CA 1
ATOM 885 C C . GLN A 1 111 ? -1.730 -3.750 13.782 1.00 93.38 111 GLN A C 1
ATOM 887 O O . GLN A 1 111 ? -0.507 -3.938 13.840 1.00 93.38 111 GLN A O 1
ATOM 892 N N . GLY A 1 112 ? -2.267 -2.527 13.706 1.00 93.50 112 GLY A N 1
ATOM 893 C CA . GLY A 1 112 ? -1.501 -1.285 13.616 1.00 93.50 112 GLY A CA 1
ATOM 894 C C . GLY A 1 112 ? -0.720 -1.174 12.310 1.00 93.50 112 GLY A C 1
ATOM 895 O O . GLY A 1 112 ? 0.448 -0.793 12.329 1.00 93.50 112 GLY A O 1
ATOM 896 N N . LEU A 1 113 ? -1.322 -1.590 11.194 1.00 95.88 113 LEU A N 1
ATOM 897 C CA . LEU A 1 113 ? -0.675 -1.659 9.882 1.00 95.88 113 LEU A CA 1
ATOM 898 C C . LEU A 1 113 ? -0.953 -0.437 8.996 1.00 95.88 113 LEU A C 1
ATOM 900 O O . LEU A 1 113 ? -0.233 -0.201 8.030 1.00 95.88 113 LEU A O 1
ATOM 904 N N . ILE A 1 114 ? -1.965 0.359 9.322 1.00 96.19 114 ILE A N 1
ATOM 905 C CA . ILE A 1 114 ? -2.321 1.567 8.574 1.00 96.19 114 ILE A CA 1
ATOM 906 C C . ILE A 1 114 ? -2.549 2.739 9.515 1.00 96.19 114 ILE A C 1
ATOM 908 O O . ILE A 1 114 ? -2.960 2.548 10.662 1.00 96.19 114 ILE A O 1
ATOM 912 N N . ASP A 1 115 ? -2.350 3.940 8.988 1.00 94.44 115 ASP A N 1
ATOM 913 C CA . ASP A 1 115 ? -2.763 5.171 9.649 1.00 94.44 115 ASP A CA 1
ATOM 914 C C . ASP A 1 115 ? -4.223 5.483 9.303 1.00 94.44 115 ASP A C 1
ATOM 916 O O . ASP A 1 115 ? -4.669 5.318 8.163 1.00 94.44 115 ASP A O 1
ATOM 920 N N . CYS A 1 116 ? -5.000 5.902 10.301 1.00 94.12 116 CYS A N 1
ATOM 921 C CA . CYS A 1 116 ? -6.420 6.219 10.150 1.00 94.12 116 CYS A CA 1
ATOM 922 C C . CYS A 1 116 ? -6.766 7.538 10.841 1.00 94.12 116 CYS A C 1
ATOM 924 O O . CYS A 1 116 ? -6.348 7.790 11.972 1.00 94.12 116 CYS A O 1
ATOM 926 N N . GLU A 1 117 ? -7.592 8.343 10.180 1.00 94.38 117 GLU A N 1
ATOM 927 C CA . GLU A 1 117 ? -8.297 9.464 10.790 1.00 94.38 117 GLU A CA 1
ATOM 928 C C . GLU A 1 117 ? -9.576 8.939 11.449 1.00 94.38 117 GLU A C 1
ATOM 930 O O . GLU A 1 117 ? -10.393 8.266 10.813 1.00 94.38 117 GLU A O 1
ATOM 935 N N . PHE A 1 118 ? -9.756 9.254 12.731 1.00 91.56 118 PHE A N 1
ATOM 936 C CA . PHE A 1 118 ? -10.946 8.881 13.488 1.00 91.56 118 PHE A CA 1
ATOM 937 C C . PHE A 1 118 ? -11.839 10.099 13.692 1.00 91.56 118 PHE A C 1
ATOM 939 O O . PHE A 1 118 ? -11.408 11.115 14.241 1.00 91.56 118 PHE A O 1
ATOM 946 N N . ARG A 1 119 ? -13.108 9.984 13.296 1.00 90.94 119 ARG A N 1
ATOM 947 C CA . ARG A 1 119 ? -14.103 11.049 13.428 1.00 90.94 119 ARG A CA 1
ATOM 948 C C . ARG A 1 119 ? -15.319 10.565 14.200 1.00 90.94 119 ARG A C 1
ATOM 950 O O . ARG A 1 119 ? -15.929 9.559 13.857 1.00 90.94 119 ARG A O 1
ATOM 957 N N . CYS A 1 120 ? -15.715 11.304 15.231 1.00 88.94 120 CYS A N 1
ATOM 958 C CA . CYS A 1 120 ? -16.944 11.009 15.966 1.00 88.94 120 CYS A CA 1
ATOM 959 C C . CYS A 1 120 ? -18.166 11.453 15.151 1.00 88.94 120 CYS A C 1
ATOM 961 O O . CYS A 1 120 ? -18.374 12.651 14.948 1.00 88.94 120 CYS A O 1
ATOM 963 N N . ILE A 1 121 ? -18.990 10.495 14.722 1.00 87.31 121 ILE A N 1
ATOM 964 C CA . ILE A 1 121 ? -20.176 10.737 13.886 1.00 87.31 121 ILE A CA 1
ATOM 965 C C . ILE A 1 121 ? -21.479 10.777 14.694 1.00 87.31 121 ILE A C 1
ATOM 967 O O . ILE A 1 121 ? -22.417 11.481 14.320 1.00 87.31 121 ILE A O 1
ATOM 971 N N . LYS A 1 122 ? -21.546 10.091 15.844 1.00 81.50 122 LYS A N 1
ATOM 972 C CA . LYS A 1 122 ? -22.710 10.124 16.746 1.00 81.50 122 LYS A CA 1
ATOM 973 C C . LYS A 1 122 ? -22.341 10.747 18.087 1.00 81.50 122 LYS A C 1
ATOM 975 O O . LYS A 1 122 ? -21.382 10.337 18.728 1.00 81.50 122 LYS A O 1
ATOM 980 N N . ARG A 1 123 ? -23.145 11.726 18.523 1.00 69.25 123 ARG A N 1
ATOM 981 C CA . ARG A 1 123 ? -22.966 12.434 19.808 1.00 69.25 123 ARG A CA 1
ATOM 982 C C . ARG A 1 123 ? -23.900 11.975 20.931 1.00 69.25 123 ARG A C 1
ATOM 984 O O . ARG A 1 123 ? -23.621 12.230 22.096 1.00 69.25 123 ARG A O 1
ATOM 991 N N . LYS A 1 124 ? -25.008 11.306 20.604 1.00 65.62 124 LYS A N 1
ATOM 992 C CA . LYS A 1 124 ? -25.929 10.748 21.608 1.00 65.62 124 LYS A CA 1
ATOM 993 C C . LYS A 1 124 ? -25.320 9.479 22.205 1.00 65.62 124 LYS A C 1
ATOM 995 O O . LYS A 1 124 ? -24.914 8.626 21.433 1.00 65.62 124 LYS A O 1
ATOM 1000 N N . GLY A 1 125 ? -25.286 9.351 23.533 1.00 65.06 125 GLY A N 1
ATOM 1001 C CA . GLY A 1 125 ? -24.729 8.175 24.225 1.00 65.06 125 GLY A CA 1
ATOM 1002 C C . GLY A 1 125 ? -23.245 8.278 24.599 1.00 65.06 125 GLY A C 1
ATOM 1003 O O . GLY A 1 125 ? -22.703 7.332 25.162 1.00 65.06 125 GLY A O 1
ATOM 1004 N N . ILE A 1 126 ? -22.592 9.423 24.345 1.00 65.38 126 ILE A N 1
ATOM 1005 C CA . ILE A 1 126 ? -21.193 9.649 24.754 1.00 65.38 126 ILE A CA 1
ATOM 1006 C C . ILE A 1 126 ? -21.048 9.658 26.285 1.00 65.38 126 ILE A C 1
ATOM 1008 O O . ILE A 1 126 ? -20.047 9.172 26.802 1.00 65.38 126 ILE A O 1
ATOM 1012 N N . ASP A 1 127 ? -22.055 10.141 27.018 1.00 65.19 127 ASP A N 1
ATOM 1013 C CA . ASP A 1 127 ? -22.001 10.240 28.486 1.00 65.19 127 ASP A CA 1
ATOM 1014 C C . ASP A 1 127 ? -21.951 8.878 29.197 1.00 65.19 127 ASP A C 1
ATOM 1016 O O . ASP A 1 127 ? -21.455 8.788 30.319 1.00 65.19 127 ASP A O 1
ATOM 1020 N N . SER A 1 128 ? -22.422 7.811 28.542 1.00 66.69 128 SER A N 1
ATOM 1021 C CA . SER A 1 128 ? -22.328 6.431 29.037 1.00 66.69 128 SER A CA 1
ATOM 1022 C C . SER A 1 128 ? -21.016 5.731 28.669 1.00 66.69 128 SER A C 1
ATOM 1024 O O . SER A 1 128 ? -20.805 4.591 29.082 1.00 66.69 128 SER A O 1
ATOM 1026 N N . LEU A 1 129 ? -20.133 6.374 27.895 1.00 67.75 129 LEU A N 1
ATOM 1027 C CA . LEU A 1 129 ? -18.881 5.759 27.467 1.00 67.75 129 LEU A CA 1
ATOM 1028 C C . LEU A 1 129 ? -17.824 5.795 28.581 1.00 67.75 129 LEU A C 1
ATOM 1030 O O . LEU A 1 129 ? -17.686 6.796 29.294 1.00 67.75 129 LEU A O 1
ATOM 1034 N N . PRO A 1 130 ? -17.023 4.726 28.724 1.00 68.75 130 PRO A N 1
ATOM 1035 C CA . PRO A 1 130 ? -15.920 4.718 29.670 1.00 68.75 130 PRO A CA 1
ATOM 1036 C C . PRO A 1 130 ? -14.895 5.805 29.309 1.00 68.75 130 PRO A C 1
ATOM 1038 O O . PRO A 1 130 ? -14.388 5.869 28.193 1.00 68.75 13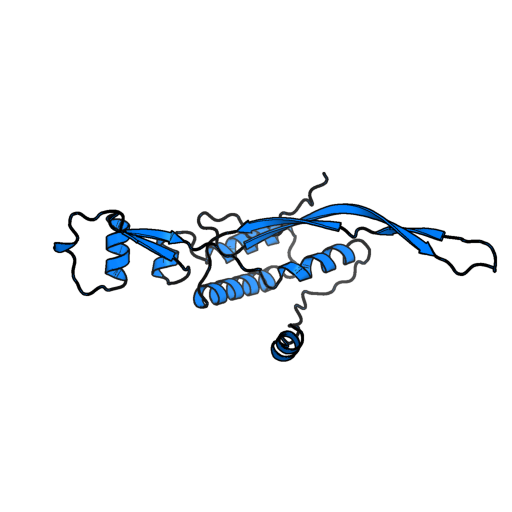0 PRO A O 1
ATOM 1041 N N . ARG A 1 131 ? -14.553 6.657 30.286 1.00 66.69 131 ARG A N 1
ATOM 1042 C CA . ARG A 1 131 ? -13.608 7.782 30.113 1.00 66.69 131 ARG A CA 1
ATOM 1043 C C . ARG A 1 131 ? -12.140 7.358 29.958 1.00 66.69 131 ARG A C 1
ATOM 1045 O O . ARG A 1 131 ? -11.303 8.189 29.622 1.00 66.69 131 ARG A O 1
ATOM 1052 N N . LYS A 1 132 ? -11.814 6.087 30.219 1.00 68.75 132 LYS A N 1
ATOM 1053 C CA . LYS A 1 132 ? -10.498 5.489 29.949 1.00 68.75 132 LYS A CA 1
ATOM 1054 C C . LYS A 1 132 ? -10.640 4.494 28.806 1.00 68.75 132 LYS A C 1
ATOM 1056 O O . LYS A 1 132 ? -11.356 3.507 28.946 1.00 68.75 132 LYS A O 1
ATOM 1061 N N . GLY A 1 133 ? -9.958 4.770 27.699 1.00 63.38 133 GLY A N 1
ATOM 1062 C CA . GLY A 1 133 ? -9.997 3.932 26.508 1.00 63.38 133 GLY A CA 1
ATOM 1063 C C . GLY A 1 133 ? -8.836 2.950 26.430 1.00 63.38 133 GLY A C 1
ATOM 1064 O O . GLY A 1 133 ? -7.688 3.299 26.693 1.00 63.38 133 GLY A O 1
ATOM 1065 N N . THR A 1 134 ? -9.153 1.725 26.033 1.00 72.94 134 THR A N 1
ATOM 1066 C CA . THR A 1 134 ? -8.216 0.745 25.475 1.00 72.94 134 THR A CA 1
ATOM 1067 C C . THR A 1 134 ? -8.338 0.752 23.943 1.00 72.94 134 THR A C 1
ATOM 1069 O O . THR A 1 134 ? -9.360 1.196 23.419 1.00 72.94 134 THR A O 1
ATOM 1072 N N . PRO A 1 135 ? -7.362 0.218 23.187 1.00 70.38 135 PRO A N 1
ATOM 1073 C CA . PRO A 1 135 ? -7.494 0.052 21.733 1.00 70.38 135 PRO A CA 1
ATOM 1074 C C . PRO A 1 135 ? -8.745 -0.750 21.339 1.00 70.38 135 PRO A C 1
ATOM 1076 O O . PRO A 1 135 ? -9.392 -0.466 20.336 1.00 70.38 135 PRO A O 1
ATOM 1079 N N . SER A 1 136 ? -9.143 -1.705 22.187 1.00 78.56 136 SER A N 1
ATOM 1080 C CA . SER A 1 136 ? -10.390 -2.453 22.028 1.00 78.56 136 SER A CA 1
ATOM 1081 C C . SER A 1 136 ? -11.644 -1.580 22.120 1.00 78.56 136 SER A C 1
ATOM 1083 O O . SER A 1 136 ? -12.612 -1.871 21.425 1.00 78.56 136 SER A O 1
ATOM 1085 N N . LEU A 1 137 ? -11.629 -0.502 22.914 1.00 83.00 137 LEU A N 1
ATOM 1086 C CA . LEU A 1 137 ? -12.747 0.439 22.993 1.00 83.00 137 LEU A CA 1
ATOM 1087 C C . LEU A 1 137 ? -12.903 1.212 21.681 1.00 83.00 137 LEU A C 1
ATOM 1089 O O . LEU A 1 137 ? -14.018 1.382 21.205 1.00 83.00 137 LEU A O 1
ATOM 1093 N N . LEU A 1 138 ? -11.801 1.655 21.070 1.00 83.69 138 LEU A N 1
ATOM 1094 C CA . LEU A 1 138 ? -11.849 2.370 19.790 1.00 83.69 138 LEU A CA 1
ATOM 1095 C C . LEU A 1 138 ? -12.447 1.493 18.679 1.00 83.69 138 LEU A C 1
ATOM 1097 O O . LEU A 1 138 ? -13.281 1.949 17.897 1.00 83.69 138 LEU A O 1
ATOM 1101 N N . GLU A 1 139 ? -12.076 0.215 18.652 1.00 85.50 139 GLU A N 1
ATOM 1102 C CA . GLU A 1 139 ? -12.632 -0.761 17.713 1.00 85.50 139 GLU A CA 1
ATOM 1103 C C . GLU A 1 139 ? -14.113 -1.063 17.986 1.00 85.50 139 GLU A C 1
ATOM 1105 O O . GLU A 1 139 ? -14.896 -1.164 17.043 1.00 85.50 139 GLU A O 1
ATOM 1110 N N . GLN A 1 140 ? -14.527 -1.145 19.254 1.00 84.31 140 GLN A N 1
ATOM 1111 C CA . GLN A 1 140 ? -15.941 -1.275 19.630 1.00 84.31 140 GLN A CA 1
ATOM 1112 C C . GLN A 1 140 ? -16.754 -0.058 19.181 1.00 84.31 140 GLN A C 1
ATOM 1114 O O . GLN A 1 140 ? -17.773 -0.215 18.518 1.00 84.31 140 GLN A O 1
ATOM 1119 N N . LEU A 1 141 ? -16.261 1.155 19.439 1.00 86.44 141 LEU A N 1
ATOM 1120 C CA . LEU A 1 141 ? -16.906 2.400 19.014 1.00 86.44 141 LEU A CA 1
ATOM 1121 C C . LEU A 1 141 ? -17.014 2.517 17.494 1.00 86.44 141 LEU A C 1
ATOM 1123 O O . LEU A 1 141 ? -17.990 3.069 16.982 1.00 86.44 141 LEU A O 1
ATOM 1127 N N . THR A 1 142 ? -16.021 1.993 16.778 1.00 88.19 142 THR A N 1
ATOM 1128 C CA . THR A 1 142 ? -16.047 1.928 15.316 1.00 88.19 142 THR A CA 1
ATOM 1129 C C . THR A 1 142 ? -17.086 0.912 14.835 1.00 88.19 142 THR A C 1
ATOM 1131 O O . THR A 1 142 ? -17.875 1.214 13.944 1.00 88.19 142 THR A O 1
ATOM 1134 N N . ALA A 1 143 ? -17.159 -0.266 15.464 1.00 86.31 143 ALA A N 1
ATOM 1135 C CA . ALA A 1 143 ? -18.139 -1.304 15.135 1.00 86.31 143 ALA A CA 1
ATOM 1136 C C . ALA A 1 143 ? -19.591 -0.900 15.463 1.00 86.31 143 ALA A C 1
ATOM 1138 O O . ALA A 1 143 ? -20.508 -1.222 14.713 1.00 86.31 143 ALA A O 1
ATOM 1139 N N . GLU A 1 144 ? -19.802 -0.162 16.552 1.00 85.25 144 GLU A N 1
ATOM 1140 C CA . GLU A 1 144 ? -21.102 0.385 16.966 1.00 85.25 144 GLU A CA 1
ATOM 1141 C C . GLU A 1 144 ? -21.503 1.645 16.161 1.00 85.25 144 GLU A C 1
ATOM 1143 O O . GLU A 1 144 ? -22.634 2.142 16.250 1.00 85.25 144 GLU A O 1
ATOM 1148 N N . GLY A 1 145 ? -20.589 2.168 15.334 1.00 86.00 145 GLY A N 1
ATOM 1149 C CA . GLY A 1 145 ? -20.815 3.327 14.473 1.00 86.00 145 GLY A CA 1
ATOM 1150 C C . GLY A 1 145 ? -20.916 4.649 15.237 1.00 86.00 145 GLY A C 1
ATOM 1151 O O . GLY A 1 145 ? -21.645 5.548 14.814 1.00 86.00 145 GLY A O 1
ATOM 1152 N N . PHE A 1 146 ? -20.241 4.762 16.384 1.00 86.12 146 PHE A N 1
ATOM 1153 C CA . PHE A 1 146 ? -20.015 6.040 17.069 1.00 86.12 146 PHE A CA 1
ATOM 1154 C C . PHE A 1 146 ? -18.855 6.812 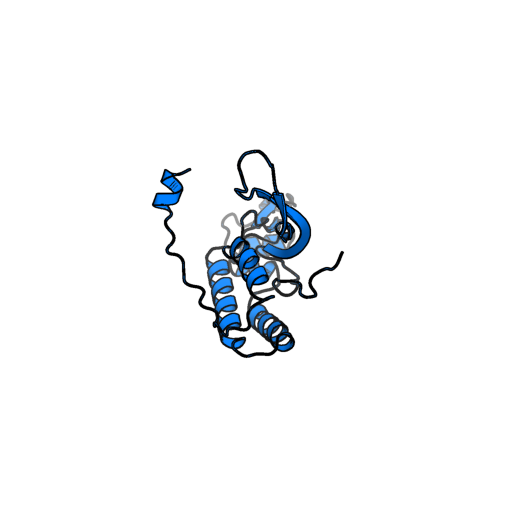16.443 1.00 86.12 146 PHE A C 1
ATOM 1156 O O . PHE A 1 146 ? -18.910 8.042 16.343 1.00 86.12 146 PHE A O 1
ATOM 1163 N N . VAL A 1 147 ? -17.833 6.077 16.006 1.00 89.38 147 VAL A N 1
ATOM 1164 C CA . VAL A 1 147 ? -16.623 6.596 15.376 1.00 89.38 147 VAL A CA 1
ATOM 1165 C C . VAL A 1 147 ? -16.516 6.026 13.968 1.00 89.38 147 VAL A C 1
ATOM 1167 O O . VAL A 1 147 ? -16.727 4.840 13.744 1.00 89.38 147 VAL A O 1
ATOM 1170 N N . GLU A 1 148 ? -16.191 6.880 13.012 1.00 91.62 148 GLU A N 1
ATOM 1171 C CA . GLU A 1 148 ? -15.812 6.490 11.663 1.00 91.62 148 GLU A CA 1
ATOM 1172 C C . GLU A 1 148 ? -14.285 6.507 11.558 1.00 91.62 148 GLU A C 1
ATOM 1174 O O . GLU A 1 148 ? -13.646 7.468 11.991 1.00 91.62 148 GLU A O 1
ATOM 1179 N N . ALA A 1 149 ? -13.708 5.438 11.008 1.00 93.56 149 ALA A N 1
ATOM 1180 C CA . ALA A 1 149 ? -12.270 5.299 10.805 1.00 93.56 149 ALA A CA 1
ATOM 1181 C C . ALA A 1 149 ? -11.966 5.316 9.304 1.00 93.56 149 ALA A C 1
ATOM 1183 O O . ALA A 1 149 ? -12.278 4.353 8.598 1.00 93.56 149 ALA A O 1
ATOM 1184 N N . THR A 1 150 ? -11.357 6.400 8.828 1.00 93.94 150 THR A N 1
ATOM 1185 C CA . THR A 1 150 ? -10.994 6.578 7.416 1.00 93.94 150 THR A CA 1
ATOM 1186 C C . THR A 1 150 ? -9.486 6.386 7.245 1.00 93.94 150 THR A C 1
ATOM 1188 O O . THR A 1 150 ? -8.725 7.058 7.942 1.00 93.94 150 THR A O 1
ATOM 1191 N N . PRO A 1 151 ? -9.017 5.491 6.355 1.00 95.44 151 PRO A N 1
ATOM 1192 C CA . PRO A 1 151 ? -7.589 5.333 6.092 1.00 95.44 151 PRO A CA 1
ATOM 1193 C C . PRO A 1 151 ? -6.977 6.625 5.544 1.00 95.44 151 PRO A C 1
ATOM 1195 O O . PRO A 1 151 ? -7.552 7.257 4.659 1.00 95.44 151 PRO A O 1
ATOM 1198 N N . VAL A 1 152 ? -5.805 7.004 6.048 1.00 96.19 152 VAL A N 1
ATOM 1199 C CA . VAL A 1 152 ? -5.057 8.160 5.535 1.00 96.19 152 VAL A CA 1
ATOM 1200 C C . VAL A 1 152 ? -4.476 7.802 4.170 1.00 96.19 152 VAL A C 1
ATOM 1202 O O . VAL A 1 152 ? -3.903 6.729 4.024 1.00 96.19 152 VAL A O 1
ATOM 1205 N N . THR A 1 153 ? -4.602 8.669 3.166 1.00 95.75 153 THR A N 1
ATOM 1206 C CA . THR A 1 153 ? -4.029 8.427 1.830 1.00 95.75 153 THR A CA 1
ATOM 1207 C C . THR A 1 153 ? -2.500 8.471 1.867 1.00 95.75 153 THR A C 1
ATOM 1209 O O . THR A 1 153 ? -1.904 9.344 2.493 1.00 95.75 153 THR A O 1
ATOM 1212 N N . TYR A 1 154 ? -1.844 7.538 1.176 1.00 93.81 154 TYR A N 1
ATOM 1213 C CA . TYR A 1 154 ? -0.393 7.542 1.005 1.00 93.81 154 TYR A CA 1
ATOM 1214 C C . TYR A 1 154 ? 0.033 8.584 -0.034 1.00 93.81 154 TYR A C 1
ATOM 1216 O O . TYR A 1 154 ? -0.226 8.410 -1.230 1.00 93.81 154 TYR A O 1
ATOM 1224 N N . GLU A 1 155 ? 0.715 9.639 0.411 1.00 91.38 155 GLU A N 1
ATOM 1225 C CA . GLU A 1 155 ? 1.138 10.758 -0.447 1.00 91.38 155 GLU A CA 1
ATOM 1226 C C . GLU A 1 155 ? 2.573 10.636 -0.991 1.00 91.38 155 GLU A C 1
ATOM 1228 O O . GLU A 1 155 ? 2.905 11.260 -2.002 1.00 91.38 155 GLU A O 1
ATOM 1233 N N . ASP A 1 156 ? 3.381 9.736 -0.431 1.00 88.06 156 ASP A N 1
ATOM 1234 C CA . ASP A 1 156 ? 4.774 9.521 -0.837 1.00 88.06 156 ASP A CA 1
ATOM 1235 C C . ASP A 1 156 ? 4.924 8.614 -2.079 1.00 88.06 156 ASP A C 1
ATOM 1237 O O . ASP A 1 156 ? 3.959 8.257 -2.768 1.00 88.06 156 ASP A O 1
ATOM 1241 N N . PHE A 1 157 ? 6.173 8.243 -2.381 1.00 81.81 157 PHE A N 1
ATOM 1242 C CA . PHE A 1 157 ? 6.565 7.391 -3.501 1.00 81.81 157 PHE A CA 1
ATOM 1243 C C . PHE A 1 157 ? 7.209 6.090 -3.020 1.00 81.81 157 PHE A C 1
ATOM 1245 O O . PHE A 1 157 ? 7.939 6.055 -2.029 1.00 81.81 157 PHE A O 1
ATOM 1252 N N . LEU A 1 158 ? 7.014 5.005 -3.778 1.00 74.19 158 LEU A N 1
ATOM 1253 C CA . LEU A 1 158 ? 7.777 3.782 -3.537 1.00 74.19 158 LEU A CA 1
ATOM 1254 C C . LEU A 1 158 ? 9.253 4.007 -3.921 1.00 74.19 158 LEU A C 1
ATOM 1256 O O . LEU A 1 158 ? 9.505 4.584 -4.983 1.00 74.19 158 LEU A O 1
ATOM 1260 N N . PRO A 1 159 ? 10.231 3.490 -3.156 1.00 65.19 159 PRO A N 1
ATOM 1261 C CA . PRO A 1 159 ? 11.655 3.651 -3.470 1.00 65.19 159 PRO A CA 1
ATOM 1262 C C . PRO A 1 159 ? 12.050 3.149 -4.869 1.00 65.19 159 PRO A C 1
ATOM 1264 O O . PRO A 1 159 ? 12.968 3.671 -5.490 1.00 65.19 159 PRO A O 1
ATOM 1267 N N . SER A 1 160 ? 11.330 2.158 -5.402 1.00 59.09 160 SER A N 1
ATOM 1268 C CA . SER A 1 160 ? 11.580 1.571 -6.723 1.00 59.09 160 SER A CA 1
ATOM 1269 C C . SER A 1 160 ? 10.948 2.333 -7.897 1.00 59.09 160 SER A C 1
ATOM 1271 O O . SER A 1 160 ? 11.179 1.959 -9.047 1.00 59.09 160 SER A O 1
ATOM 1273 N N . SER A 1 161 ? 10.179 3.402 -7.646 1.00 53.00 161 SER A N 1
ATOM 1274 C CA . SER A 1 161 ? 9.377 4.092 -8.674 1.00 53.00 161 SER A CA 1
ATOM 1275 C C . SER A 1 161 ? 10.198 4.712 -9.805 1.00 53.00 161 SER A C 1
ATOM 1277 O O . SER A 1 161 ? 9.710 4.808 -10.924 1.00 53.00 161 SER A O 1
ATOM 1279 N N . ALA A 1 162 ? 11.454 5.085 -9.543 1.00 46.44 162 ALA A N 1
ATOM 1280 C CA . ALA A 1 162 ? 12.329 5.699 -10.544 1.00 46.44 162 ALA A CA 1
ATOM 1281 C C . ALA A 1 162 ? 13.239 4.692 -11.280 1.00 46.44 162 ALA A C 1
ATOM 1283 O O . ALA A 1 162 ? 13.659 4.946 -12.406 1.00 46.44 162 ALA A O 1
ATOM 1284 N N . ALA A 1 163 ? 13.537 3.533 -10.680 1.00 47.66 163 ALA A N 1
ATOM 1285 C CA . ALA A 1 163 ? 14.534 2.593 -11.209 1.00 47.66 163 ALA A CA 1
ATOM 1286 C C . ALA A 1 163 ? 14.016 1.726 -12.378 1.00 47.66 163 ALA A C 1
ATOM 1288 O O . ALA A 1 163 ? 14.800 1.282 -13.220 1.00 47.66 163 ALA A O 1
ATOM 1289 N N . GLY A 1 164 ? 12.699 1.502 -12.465 1.00 46.41 164 GLY A N 1
ATOM 1290 C CA . GLY A 1 164 ? 12.081 0.682 -13.519 1.00 46.41 164 GLY A CA 1
ATOM 1291 C C . GLY A 1 164 ? 12.096 1.322 -14.914 1.00 46.41 164 GLY A C 1
ATOM 1292 O O . GLY A 1 164 ? 12.141 0.608 -15.920 1.00 46.41 164 GLY A O 1
ATOM 1293 N N . ILE A 1 165 ? 12.138 2.659 -14.987 1.00 46.16 165 ILE A N 1
ATOM 1294 C CA . ILE A 1 165 ? 12.191 3.406 -16.255 1.00 46.16 165 ILE A CA 1
ATOM 1295 C C . ILE A 1 165 ? 13.459 3.034 -17.039 1.00 46.16 165 ILE A C 1
ATOM 1297 O O . ILE A 1 165 ? 13.399 2.825 -18.250 1.00 46.16 165 ILE A O 1
ATOM 1301 N N . PHE A 1 166 ? 14.588 2.845 -16.349 1.00 45.03 166 PHE A N 1
ATOM 1302 C CA . PHE A 1 166 ? 15.867 2.534 -16.990 1.00 45.03 166 PHE A CA 1
ATOM 1303 C C . PHE A 1 166 ? 15.987 1.066 -17.421 1.00 45.03 166 PHE A C 1
ATOM 1305 O O . PHE A 1 166 ? 16.482 0.790 -18.510 1.00 45.03 166 PHE A O 1
ATOM 1312 N N . GLN A 1 167 ? 15.483 0.108 -16.633 1.00 42.34 167 GLN A N 1
ATOM 1313 C CA . GLN A 1 167 ? 15.600 -1.320 -16.977 1.00 42.34 167 GLN A CA 1
ATOM 1314 C C . GLN A 1 167 ? 14.778 -1.719 -18.207 1.00 42.34 167 GLN A C 1
ATOM 1316 O O . GLN A 1 167 ? 15.203 -2.580 -18.980 1.00 42.34 167 GLN A O 1
ATOM 1321 N N . SER A 1 168 ? 13.609 -1.104 -18.415 1.00 40.06 168 SER A N 1
ATOM 1322 C CA . SER A 1 168 ? 12.736 -1.476 -19.534 1.00 40.06 168 SER A CA 1
ATOM 1323 C C . SER A 1 168 ? 13.265 -1.027 -20.904 1.00 40.06 168 SER A C 1
ATOM 1325 O O . SER A 1 168 ? 12.857 -1.589 -21.919 1.00 40.06 168 SER A O 1
ATOM 1327 N 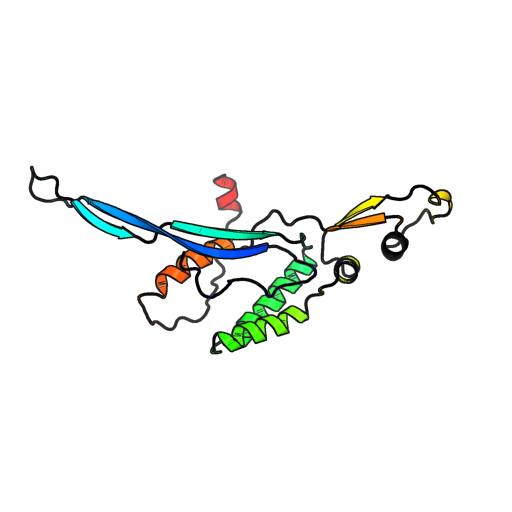N . ASN A 1 169 ? 14.221 -0.091 -20.923 1.00 35.56 169 ASN A N 1
ATOM 1328 C CA . ASN A 1 169 ? 14.911 0.355 -22.133 1.00 35.56 169 ASN A CA 1
ATOM 1329 C C . ASN A 1 169 ? 16.101 -0.541 -22.507 1.00 35.56 169 ASN A C 1
ATOM 1331 O O . ASN A 1 169 ? 16.411 -0.661 -23.686 1.00 35.56 169 ASN A O 1
ATOM 1335 N N . LEU A 1 170 ? 16.728 -1.224 -21.540 1.00 40.22 170 LEU A N 1
ATOM 1336 C CA . LEU A 1 170 ? 17.885 -2.096 -21.797 1.00 40.22 170 LEU A CA 1
ATOM 1337 C C . LEU A 1 170 ? 17.519 -3.484 -22.352 1.00 40.22 170 LEU A C 1
ATOM 1339 O O . LEU A 1 170 ? 18.342 -4.121 -23.004 1.00 40.22 170 LEU A O 1
ATOM 1343 N N . ARG A 1 171 ? 16.294 -3.975 -22.122 1.00 38.41 171 ARG A N 1
ATOM 1344 C CA . ARG A 1 171 ? 15.901 -5.347 -22.510 1.00 38.41 171 ARG A CA 1
ATOM 1345 C C . ARG A 1 171 ? 15.510 -5.517 -23.980 1.00 38.41 171 ARG A C 1
ATOM 1347 O O . ARG A 1 171 ? 15.314 -6.650 -24.407 1.00 38.41 171 ARG A O 1
ATOM 1354 N N . ALA A 1 172 ? 15.378 -4.434 -24.746 1.00 43.25 172 ALA A N 1
ATOM 1355 C CA . ALA A 1 172 ? 15.005 -4.534 -26.157 1.00 43.25 172 ALA A CA 1
ATOM 1356 C C . ALA A 1 172 ? 16.179 -4.932 -27.073 1.00 43.25 172 ALA A C 1
ATOM 1358 O O . ALA A 1 172 ? 15.922 -5.417 -28.170 1.00 43.25 172 ALA A O 1
ATOM 1359 N N . GLU A 1 173 ? 17.438 -4.775 -26.637 1.00 35.84 173 GLU A N 1
ATOM 1360 C CA . GLU A 1 173 ? 18.601 -4.950 -27.528 1.00 35.84 173 GLU A CA 1
ATOM 1361 C C . GLU A 1 173 ? 19.721 -5.861 -27.001 1.00 35.84 173 GLU A C 1
ATOM 1363 O O . GLU A 1 173 ? 20.669 -6.117 -27.737 1.00 35.84 173 GLU A O 1
ATOM 1368 N N . CYS A 1 174 ? 19.637 -6.425 -25.790 1.00 26.70 174 CYS A N 1
ATOM 1369 C CA . CYS A 1 174 ? 20.693 -7.327 -25.321 1.00 26.70 174 CYS A CA 1
ATOM 1370 C C . CYS A 1 174 ? 20.158 -8.460 -24.435 1.00 26.70 174 CYS A C 1
ATOM 1372 O O . CYS A 1 174 ? 19.758 -8.245 -23.290 1.00 26.70 174 CYS A O 1
ATOM 1374 N N . GLN A 1 175 ? 20.172 -9.689 -24.965 1.00 32.91 175 GLN A N 1
ATOM 1375 C CA . GLN A 1 175 ? 20.124 -10.903 -24.153 1.00 32.91 175 GLN A CA 1
ATOM 1376 C C . GLN A 1 175 ? 21.446 -11.017 -23.391 1.00 32.91 175 GLN A C 1
ATOM 1378 O O . GLN A 1 175 ? 22.413 -11.581 -23.894 1.00 32.91 175 GLN A O 1
ATOM 1383 N N . VAL A 1 176 ? 21.497 -10.466 -22.180 1.00 30.00 176 VAL A N 1
ATOM 1384 C CA . VAL A 1 176 ? 22.549 -10.803 -21.220 1.00 30.00 176 VAL A CA 1
ATOM 1385 C C . VAL A 1 176 ? 21.887 -11.116 -19.891 1.00 30.00 176 VAL A C 1
ATOM 1387 O O . VAL A 1 176 ? 21.265 -10.256 -19.263 1.00 30.00 176 VAL A O 1
ATOM 1390 N N . GLU A 1 177 ? 21.998 -12.379 -19.494 1.00 38.59 177 GLU A N 1
ATOM 1391 C CA . GLU A 1 177 ? 21.626 -12.878 -18.179 1.00 38.59 177 GLU A CA 1
ATOM 1392 C C . GLU A 1 177 ? 22.330 -12.048 -17.104 1.00 38.59 177 GLU A C 1
ATOM 1394 O O . GLU A 1 177 ? 23.530 -12.168 -16.875 1.00 38.59 177 GLU A O 1
ATOM 1399 N N . THR A 1 178 ? 21.586 -11.180 -16.431 1.00 29.48 178 THR A N 1
ATOM 1400 C CA . THR A 1 178 ? 22.041 -10.563 -15.189 1.00 29.48 178 THR A CA 1
ATOM 1401 C C . THR A 1 178 ? 20.898 -10.649 -14.196 1.00 29.48 178 THR A C 1
ATOM 1403 O O . THR A 1 178 ? 19.860 -9.999 -14.324 1.00 29.48 178 THR A O 1
ATOM 1406 N N . GLY A 1 179 ? 21.077 -11.560 -13.238 1.00 29.56 179 GLY A N 1
ATOM 1407 C CA . GLY A 1 179 ? 20.180 -11.746 -12.111 1.00 29.56 179 GLY A CA 1
ATOM 1408 C C . GLY A 1 179 ? 19.953 -10.437 -11.360 1.00 29.56 179 GLY A C 1
ATOM 1409 O O . GLY A 1 179 ? 20.784 -9.529 -11.381 1.00 29.56 179 GLY A O 1
ATOM 1410 N N . LEU A 1 180 ? 18.792 -10.364 -10.715 1.00 36.69 180 LEU A N 1
ATOM 1411 C CA . LEU A 1 180 ? 18.303 -9.253 -9.904 1.00 36.69 180 LEU A CA 1
ATOM 1412 C C . LEU A 1 180 ? 19.309 -8.875 -8.803 1.00 36.69 180 LEU A C 1
ATOM 1414 O O . LEU A 1 180 ? 19.171 -9.293 -7.658 1.00 36.69 180 LEU A O 1
ATOM 1418 N N . ASN A 1 181 ? 20.313 -8.064 -9.127 1.00 30.55 181 ASN A N 1
ATOM 1419 C CA . ASN A 1 181 ? 21.129 -7.397 -8.127 1.00 30.55 181 ASN A CA 1
ATOM 1420 C C . ASN A 1 181 ? 20.538 -6.005 -7.910 1.00 30.55 181 ASN A C 1
ATOM 1422 O O . ASN A 1 181 ? 20.929 -5.026 -8.547 1.00 30.55 181 ASN A O 1
ATOM 1426 N N . LEU A 1 182 ? 19.544 -5.939 -7.021 1.00 39.78 182 LEU A N 1
ATOM 1427 C CA . LEU A 1 182 ? 19.193 -4.710 -6.316 1.00 39.78 182 LEU A CA 1
ATOM 1428 C C . LEU A 1 182 ? 20.394 -4.349 -5.430 1.00 39.78 182 LEU A C 1
ATOM 1430 O O . LEU A 1 182 ? 20.374 -4.559 -4.216 1.00 39.78 182 LEU A O 1
ATOM 1434 N N . GLN A 1 183 ? 21.475 -3.861 -6.047 1.00 34.44 183 GLN A N 1
ATOM 1435 C CA . GLN A 1 183 ? 22.543 -3.223 -5.300 1.00 34.44 183 GLN A CA 1
ATOM 1436 C C . GLN A 1 183 ? 21.893 -2.059 -4.564 1.00 34.44 183 GLN A C 1
ATOM 1438 O O . GLN A 1 183 ? 21.355 -1.136 -5.176 1.00 34.44 183 GLN A O 1
ATOM 1443 N N . HIS A 1 184 ? 21.884 -2.165 -3.239 1.00 40.00 184 HIS A N 1
ATOM 1444 C CA . HIS A 1 184 ? 21.513 -1.077 -2.362 1.00 40.00 184 HIS A CA 1
ATOM 1445 C C . HIS A 1 184 ? 22.505 0.050 -2.646 1.00 40.00 184 HIS A C 1
ATOM 1447 O O . HIS A 1 184 ? 23.646 0.004 -2.191 1.00 40.00 184 HIS A O 1
ATOM 1453 N N . GLY A 1 185 ? 22.101 1.036 -3.450 1.00 50.53 185 GLY A N 1
ATOM 1454 C CA . GLY A 1 185 ? 22.808 2.305 -3.483 1.00 50.53 185 GLY A CA 1
ATOM 1455 C C . GLY A 1 185 ? 22.872 2.802 -2.045 1.00 50.53 185 GLY A C 1
ATOM 1456 O O . GLY A 1 185 ? 21.835 2.882 -1.384 1.00 50.53 185 GLY A O 1
ATOM 1457 N N . ASN A 1 186 ? 24.076 3.043 -1.526 1.00 54.84 186 ASN A N 1
ATOM 1458 C CA . ASN A 1 186 ? 24.214 3.588 -0.182 1.00 54.84 186 ASN A CA 1
ATOM 1459 C C . ASN A 1 186 ? 23.471 4.923 -0.146 1.00 54.84 186 ASN A C 1
ATOM 1461 O O . ASN A 1 186 ? 23.797 5.835 -0.905 1.00 54.84 186 ASN A O 1
ATOM 1465 N N . ALA A 1 187 ? 22.446 5.012 0.700 1.00 62.88 187 ALA A N 1
ATOM 1466 C CA . ALA A 1 187 ? 21.722 6.252 0.898 1.00 62.88 187 ALA A CA 1
ATOM 1467 C C . ALA A 1 187 ? 22.698 7.298 1.459 1.00 62.88 187 ALA A C 1
ATOM 1469 O O . ALA A 1 187 ? 23.303 7.072 2.507 1.00 62.88 187 ALA A O 1
ATOM 1470 N N . ASP A 1 188 ? 22.842 8.432 0.773 1.00 79.81 188 ASP A N 1
ATOM 1471 C CA . ASP A 1 188 ? 23.581 9.598 1.264 1.00 79.81 188 ASP A CA 1
ATOM 1472 C C . ASP A 1 188 ? 22.602 10.731 1.618 1.00 79.81 188 ASP A C 1
ATOM 1474 O O . ASP A 1 188 ? 22.461 11.701 0.867 1.00 79.81 188 ASP A O 1
ATOM 1478 N N . PRO A 1 189 ? 21.878 10.614 2.749 1.00 77.56 189 PRO A N 1
ATOM 1479 C CA . PRO A 1 189 ? 20.922 11.637 3.155 1.00 77.56 189 PRO A CA 1
ATOM 1480 C C . PRO A 1 189 ? 21.626 12.966 3.444 1.00 77.56 189 PRO A C 1
ATOM 1482 O O . PRO A 1 189 ? 21.099 14.021 3.118 1.00 77.56 189 PRO A O 1
ATOM 1485 N N . LYS A 1 190 ? 22.856 12.928 3.975 1.00 81.06 190 LYS A N 1
ATOM 1486 C CA . LYS A 1 190 ? 23.616 14.135 4.323 1.00 81.06 190 LYS A CA 1
ATOM 1487 C C . LYS A 1 190 ? 24.083 14.897 3.086 1.00 81.06 190 LYS A C 1
ATOM 1489 O O . LYS A 1 190 ? 24.081 16.125 3.103 1.00 81.06 190 LYS A O 1
ATOM 1494 N N . GLY A 1 191 ? 24.516 14.199 2.038 1.00 85.38 191 GLY A N 1
ATOM 1495 C CA . GLY A 1 191 ? 24.849 14.815 0.756 1.00 85.38 191 GLY A CA 1
ATOM 1496 C C . GLY A 1 191 ? 23.626 15.437 0.090 1.00 85.38 191 GLY A C 1
ATOM 1497 O O . GLY A 1 191 ? 23.706 16.569 -0.382 1.00 85.38 191 GLY A O 1
ATOM 1498 N N . PHE A 1 192 ? 22.483 14.745 0.129 1.00 81.38 192 PHE A N 1
ATOM 1499 C CA . PHE A 1 192 ? 21.222 15.248 -0.419 1.00 81.38 192 PHE A CA 1
ATOM 1500 C C . PHE A 1 192 ? 20.694 16.481 0.334 1.00 81.38 192 PHE A C 1
ATOM 1502 O O . PHE A 1 192 ? 20.363 17.486 -0.292 1.00 81.38 192 PHE A O 1
ATOM 1509 N N . GLU A 1 193 ? 20.682 16.446 1.671 1.00 87.19 193 GLU A N 1
ATOM 1510 C CA . GLU A 1 193 ? 20.258 17.569 2.522 1.00 87.19 193 GLU A CA 1
ATOM 1511 C C . GLU A 1 193 ? 21.130 18.813 2.329 1.00 87.19 193 GLU A C 1
ATOM 1513 O O . GLU A 1 193 ? 20.632 19.929 2.394 1.00 87.19 193 GLU A O 1
ATOM 1518 N N . ARG A 1 194 ? 22.432 18.646 2.063 1.00 85.06 194 ARG A N 1
ATOM 1519 C CA . ARG A 1 194 ? 23.338 19.772 1.770 1.00 85.06 194 ARG A CA 1
ATOM 1520 C C . ARG A 1 194 ? 23.112 20.402 0.398 1.00 85.06 194 ARG A C 1
ATOM 1522 O O . ARG A 1 194 ? 23.574 21.517 0.179 1.00 85.06 194 ARG A O 1
ATOM 1529 N N . ALA A 1 195 ? 22.501 19.670 -0.528 1.00 80.75 195 ALA A N 1
ATOM 1530 C CA . ALA A 1 195 ? 22.284 20.096 -1.906 1.00 80.75 195 ALA A CA 1
ATOM 1531 C C . ALA A 1 195 ? 20.864 20.636 -2.164 1.00 80.75 195 ALA A C 1
ATOM 1533 O O . ALA A 1 195 ? 20.600 21.088 -3.278 1.00 80.75 195 ALA A O 1
ATOM 1534 N N . SER A 1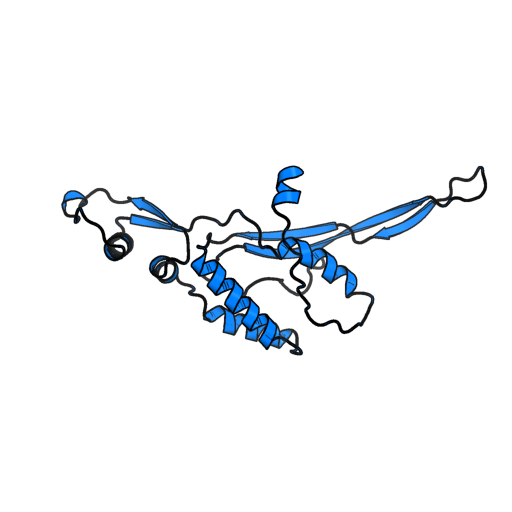 196 ? 19.974 20.558 -1.167 1.00 68.94 196 SER A N 1
ATOM 1535 C CA . SER A 1 196 ? 18.577 21.020 -1.219 1.00 68.94 196 SER A CA 1
ATOM 1536 C C . SER A 1 196 ? 18.434 22.425 -0.644 1.00 68.94 196 SER A C 1
ATOM 1538 O O . SER A 1 196 ? 17.648 23.207 -1.221 1.00 68.94 196 SER A O 1
#

Nearest PDB structures (foldseek):
  6w1g-assembly1_A  TM=7.294E-01  e=1.263E-09  Pseudomonas putida
  8p60-assembly1_LR0  TM=3.178E-01  e=1.951E+00  Spraguea lophii 42_110